Protein AF-A0A6H9V576-F1 (afdb_monomer)

Foldseek 3Di:
DPQFQLNLCPPDPDDDPLLVLLSVLCVVVVNRHHHHPLVLQVLLQQLLVWDAEEEEEACQSNNSVSSSLNNHDPNHAYEYEHADPVSLVNSVVSCVVPPSYHYHHRDRCCLLVDDQTLEYEYENALLPQDDVTHNHDPVSHHDAQHKYKYWDDFDADDPVGDDPNHRRVSVCCQPVPPQWPWDWDDSDNGIIMIMTTGHGQLVVLCVPQDAFDKAKFFWADFDQQWTWTDRDSPQIETEGPVQQALADDDGPCVRDDGGDMAIWGFHDADSVVSYTYTHRHVPPPDVLVVCPVPQAFPKAKAWFQDDDPQFTWGDRDGSATATEGPVQDDDDGDGGDIFIWGFHDRDVPVSYTYIHGD

Organism: NCBI:txid2615112

pLDDT: mean 91.14, std 8.24, range [38.22, 98.56]

InterPro domains:
  IPR003029 S1 domain [PF00575] (210-281)
  IPR003029 S1 domain [PF00575] (297-356)
  IPR003029 S1 domain [PS50126] (212-281)
  IPR003029 S1 domain [PS50126] (297-358)
  IPR003029 S1 domain [SM00316] (210-281)
  IPR003029 S1 domain [SM00316] (295-358)
  IPR012340 Nucleic acid-binding, OB-fold [G3DSA:2.40.50.140] (208-289)
  IPR012340 Nucleic acid-binding, OB-fold [G3DSA:2.40.50.140] (295-358)
  IPR012340 Nucleic acid-binding, OB-fold [SSF50249] (205-287)
  IPR012340 Nucleic acid-binding, OB-fold [SSF50249] (295-357)
  IPR029063 S-adenosyl-L-methionine-dependent methyltransferase superfamily [G3DSA:3.40.50.150] (7-195)
  IPR029063 S-adenosyl-L-methionine-dependent methyltransferase superfamily [SSF53335] (29-183)

Radius of gyration: 32.82 Å; Cα contacts (8 Å, |Δi|>4): 778; chains: 1; bounding box: 72×38×92 Å

Structure (mmCIF, N/CA/C/O backbone):
data_AF-A0A6H9V576-F1
#
_entry.id   AF-A0A6H9V576-F1
#
loop_
_atom_site.group_PDB
_atom_site.id
_atom_site.type_symbol
_atom_site.label_atom_id
_atom_site.label_alt_id
_atom_site.label_comp_id
_atom_site.label_asym_id
_atom_site.label_entity_id
_atom_site.label_seq_id
_atom_site.pdbx_PDB_ins_code
_atom_site.Cartn_x
_atom_site.Cartn_y
_atom_site.Cartn_z
_atom_site.occupancy
_atom_site.B_iso_or_equiv
_atom_site.auth_seq_id
_atom_site.auth_comp_id
_atom_site.auth_asym_id
_atom_site.auth_atom_id
_atom_site.pdbx_PDB_model_num
ATOM 1 N N . MET A 1 1 ? 34.481 8.757 -15.974 1.00 38.22 1 MET A N 1
ATOM 2 C CA . MET A 1 1 ? 33.652 9.180 -17.118 1.00 38.22 1 MET A CA 1
ATOM 3 C C . MET A 1 1 ? 32.400 8.329 -17.025 1.00 38.22 1 MET A C 1
ATOM 5 O O . MET A 1 1 ? 32.571 7.124 -16.889 1.00 38.22 1 MET A O 1
ATOM 9 N N . ALA A 1 2 ? 31.207 8.922 -16.924 1.00 53.25 2 ALA A N 1
ATOM 10 C CA . ALA A 1 2 ? 29.976 8.131 -16.891 1.00 53.25 2 ALA A CA 1
ATOM 11 C C . ALA A 1 2 ? 29.930 7.317 -18.189 1.00 53.25 2 ALA A C 1
ATOM 13 O O . ALA A 1 2 ? 30.043 7.894 -19.271 1.00 53.25 2 ALA A O 1
ATOM 14 N N . ILE A 1 3 ? 29.917 5.991 -18.072 1.00 61.88 3 ILE A N 1
ATOM 15 C CA . ILE A 1 3 ? 29.846 5.109 -19.237 1.00 61.88 3 ILE A CA 1
ATOM 16 C C . ILE A 1 3 ? 28.464 5.328 -19.845 1.00 61.88 3 ILE A C 1
ATOM 18 O O . ILE A 1 3 ? 27.477 5.355 -19.104 1.00 61.88 3 ILE A O 1
ATOM 22 N N . SER A 1 4 ? 28.393 5.541 -21.161 1.00 76.06 4 SER A N 1
ATOM 23 C CA . SER A 1 4 ? 27.098 5.689 -21.819 1.00 76.06 4 SER A CA 1
ATOM 24 C C . SER A 1 4 ? 26.270 4.421 -21.604 1.00 76.06 4 SER A C 1
ATOM 26 O O . SER A 1 4 ? 26.806 3.323 -21.431 1.00 76.06 4 SER A O 1
ATOM 28 N N . GLY A 1 5 ? 24.953 4.567 -21.576 1.00 82.38 5 GLY A N 1
ATOM 29 C CA . GLY A 1 5 ? 24.057 3.465 -21.270 1.00 82.38 5 GLY A CA 1
ATOM 30 C C . GLY A 1 5 ? 24.208 2.276 -22.225 1.00 82.38 5 GLY A C 1
ATOM 31 O O . GLY A 1 5 ? 24.232 1.125 -21.790 1.00 82.38 5 GLY A O 1
ATOM 32 N N . THR A 1 6 ? 24.417 2.551 -23.516 1.00 90.69 6 THR A N 1
ATOM 33 C CA . THR A 1 6 ? 24.671 1.524 -24.541 1.00 90.69 6 THR A CA 1
ATOM 34 C C . THR A 1 6 ? 26.075 0.915 -24.429 1.00 90.69 6 THR A C 1
ATOM 36 O O . THR A 1 6 ? 26.224 -0.305 -24.553 1.00 90.69 6 THR A O 1
ATOM 39 N N . ASP A 1 7 ? 27.101 1.720 -24.136 1.00 90.62 7 ASP A N 1
ATOM 40 C CA . ASP A 1 7 ? 28.487 1.233 -24.013 1.00 90.62 7 ASP A CA 1
ATOM 41 C C . ASP A 1 7 ? 28.686 0.392 -22.743 1.00 90.62 7 ASP A C 1
ATOM 43 O O . ASP A 1 7 ? 29.534 -0.498 -22.695 1.00 90.62 7 ASP A O 1
ATOM 47 N N . ALA A 1 8 ? 27.841 0.581 -21.724 1.00 90.56 8 ALA A N 1
ATOM 48 C CA . ALA A 1 8 ? 27.865 -0.225 -20.505 1.00 90.56 8 ALA A CA 1
ATOM 49 C C . ALA A 1 8 ? 27.646 -1.732 -20.763 1.00 90.56 8 ALA A C 1
ATOM 51 O O . ALA A 1 8 ? 27.983 -2.557 -19.912 1.00 90.56 8 ALA A O 1
ATOM 52 N N . TYR A 1 9 ? 27.135 -2.117 -21.939 1.00 93.38 9 TYR A N 1
ATOM 53 C CA . TYR A 1 9 ? 26.948 -3.515 -22.334 1.00 93.38 9 TYR A CA 1
ATOM 54 C C . TYR A 1 9 ? 28.184 -4.182 -22.948 1.00 93.38 9 TYR A C 1
ATOM 56 O O . TYR A 1 9 ? 28.140 -5.388 -23.175 1.00 93.38 9 TYR A O 1
ATOM 64 N N . GLU A 1 10 ? 29.285 -3.467 -23.202 1.00 89.31 10 GLU A N 1
ATOM 65 C CA . GLU A 1 10 ? 30.507 -4.062 -23.779 1.00 89.31 10 GLU A CA 1
ATOM 66 C C . GLU A 1 10 ? 31.067 -5.223 -22.946 1.00 89.31 10 GLU A C 1
ATOM 68 O O . GLU A 1 10 ? 31.622 -6.178 -23.483 1.00 89.31 10 GLU A O 1
ATOM 73 N N . THR A 1 11 ? 30.895 -5.151 -21.626 1.00 86.25 11 THR A N 1
ATOM 74 C CA . THR A 1 11 ? 31.371 -6.167 -20.673 1.00 86.25 11 THR A CA 1
ATOM 75 C C . THR A 1 11 ? 30.243 -7.031 -20.108 1.00 86.25 11 THR A C 1
ATOM 77 O O . THR A 1 11 ? 30.480 -7.889 -19.254 1.00 86.25 11 THR A O 1
ATOM 80 N N . ALA A 1 12 ? 29.004 -6.822 -20.563 1.00 87.44 12 ALA A N 1
ATOM 81 C CA . ALA A 1 12 ? 27.855 -7.556 -20.063 1.00 87.44 12 ALA A CA 1
ATOM 82 C C . ALA A 1 12 ? 27.816 -8.977 -20.643 1.00 87.44 12 ALA A C 1
ATOM 84 O O . ALA A 1 12 ? 28.033 -9.199 -21.830 1.00 87.44 12 ALA A O 1
ATOM 85 N N . VAL A 1 13 ? 27.497 -9.947 -19.787 1.00 85.50 13 VAL A N 1
ATOM 86 C CA . VAL A 1 13 ? 27.359 -11.363 -20.150 1.00 85.50 13 VAL A CA 1
ATOM 87 C C . VAL A 1 13 ? 25.938 -11.851 -19.881 1.00 85.50 13 VAL A C 1
ATOM 89 O O . VAL A 1 13 ? 25.235 -11.272 -19.048 1.00 85.50 13 VAL A O 1
ATOM 92 N N . GLN A 1 14 ? 25.550 -12.944 -20.549 1.00 88.50 14 GLN A N 1
ATOM 93 C CA . GLN A 1 14 ? 24.257 -13.627 -20.373 1.00 88.50 14 GLN A CA 1
ATOM 94 C C . GLN A 1 14 ? 23.049 -12.722 -20.652 1.00 88.50 14 GLN A C 1
ATOM 96 O O . GLN A 1 14 ? 22.090 -12.678 -19.882 1.00 88.50 14 GLN A O 1
ATOM 101 N N . LEU A 1 15 ? 23.111 -11.974 -21.752 1.00 95.75 15 LEU A N 1
ATOM 102 C CA . LEU A 1 15 ? 22.011 -11.119 -22.172 1.00 95.75 15 LEU A CA 1
ATOM 103 C C . LEU A 1 15 ? 20.876 -11.967 -22.768 1.00 95.75 15 LEU A C 1
ATOM 105 O O . LEU A 1 15 ? 21.143 -12.906 -23.521 1.00 95.75 15 LEU A O 1
ATOM 109 N N . PRO A 1 16 ? 19.605 -11.654 -22.465 1.00 96.62 16 PRO A N 1
ATOM 110 C CA . PRO A 1 16 ? 18.490 -12.242 -23.189 1.00 96.62 16 PRO A CA 1
ATOM 111 C C . PRO A 1 16 ? 18.587 -11.934 -24.695 1.00 96.62 16 PRO A C 1
ATOM 113 O O . PRO A 1 16 ? 18.942 -10.808 -25.050 1.00 96.62 16 PRO A O 1
ATOM 116 N N . PRO A 1 17 ? 18.189 -12.853 -25.595 1.00 96.81 17 PRO A N 1
ATOM 117 C CA . PRO A 1 17 ? 18.281 -12.622 -27.041 1.00 96.81 17 PRO A CA 1
ATOM 118 C C . PRO A 1 17 ? 17.554 -11.356 -27.522 1.00 96.81 17 PRO A C 1
ATOM 120 O O . PRO A 1 17 ? 18.018 -10.676 -28.432 1.00 96.81 17 PRO A O 1
ATOM 123 N N . LEU A 1 18 ? 16.426 -11.001 -26.892 1.00 96.88 18 LEU A N 1
ATOM 124 C CA . LEU A 1 18 ? 15.710 -9.752 -27.181 1.00 96.88 18 LEU A CA 1
ATOM 125 C C . LEU A 1 18 ? 16.556 -8.512 -26.866 1.00 96.88 18 LEU A C 1
ATOM 127 O O . LEU A 1 18 ? 16.530 -7.547 -27.625 1.00 96.88 18 LEU A O 1
ATOM 131 N N . VAL A 1 19 ? 17.319 -8.548 -25.771 1.00 98.06 19 VAL A N 1
ATOM 132 C CA . VAL A 1 19 ? 18.194 -7.445 -25.354 1.00 98.06 19 VAL A CA 1
ATOM 133 C C . VAL A 1 19 ? 19.351 -7.294 -26.337 1.00 98.06 19 VAL A C 1
ATOM 135 O O . VAL A 1 19 ? 19.668 -6.177 -26.730 1.00 98.06 19 VAL A O 1
ATOM 138 N N . GLU A 1 20 ? 19.937 -8.399 -26.805 1.00 97.31 20 GLU A N 1
ATOM 139 C CA . GLU A 1 20 ? 20.980 -8.365 -27.841 1.00 97.31 20 GLU A CA 1
ATOM 140 C C . GLU A 1 20 ? 20.474 -7.733 -29.146 1.00 97.31 20 GLU A C 1
ATOM 142 O O . GLU A 1 20 ? 21.157 -6.884 -29.722 1.00 97.31 20 GLU A O 1
ATOM 147 N N . ARG A 1 21 ? 19.253 -8.083 -29.581 1.00 97.38 21 ARG A N 1
ATOM 148 C CA . ARG A 1 21 ? 18.621 -7.472 -30.764 1.00 97.38 21 ARG A CA 1
ATOM 149 C C . ARG A 1 21 ? 18.372 -5.975 -30.586 1.00 97.38 21 ARG A C 1
ATOM 151 O O . ARG A 1 21 ? 18.704 -5.200 -31.480 1.00 97.38 21 ARG A O 1
ATOM 158 N N . ALA A 1 22 ? 17.832 -5.565 -29.439 1.00 97.81 22 ALA A N 1
ATOM 159 C CA . ALA A 1 22 ? 17.600 -4.153 -29.134 1.00 97.81 22 ALA A CA 1
ATOM 160 C C . ALA A 1 22 ? 18.912 -3.348 -29.088 1.00 97.81 22 ALA A C 1
ATOM 162 O O . ALA A 1 22 ? 18.979 -2.229 -29.592 1.00 97.81 22 ALA A O 1
ATOM 163 N N . LEU A 1 23 ? 19.980 -3.928 -28.530 1.00 97.25 23 LEU A N 1
ATOM 164 C CA . LEU A 1 23 ? 21.305 -3.303 -28.486 1.00 97.25 23 LEU A CA 1
ATOM 165 C C . LEU A 1 23 ? 21.925 -3.150 -29.873 1.00 97.25 23 LEU A C 1
ATOM 167 O O . LEU A 1 23 ? 22.558 -2.129 -30.135 1.00 97.25 23 LEU A O 1
ATOM 171 N N . ALA A 1 24 ? 21.757 -4.138 -30.755 1.00 96.62 24 ALA A N 1
ATOM 172 C CA . ALA A 1 24 ? 22.184 -4.015 -32.145 1.00 96.62 24 ALA A CA 1
ATOM 173 C C . ALA A 1 24 ? 21.459 -2.844 -32.827 1.00 96.62 24 ALA A C 1
ATOM 175 O O . ALA A 1 24 ? 22.117 -1.953 -33.356 1.00 96.62 24 ALA A O 1
ATOM 176 N N . ALA A 1 25 ? 20.130 -2.767 -32.686 1.00 97.12 25 ALA A N 1
ATOM 177 C CA . ALA A 1 25 ? 19.342 -1.660 -33.224 1.00 97.12 25 ALA A CA 1
ATOM 178 C C . ALA A 1 25 ? 19.798 -0.292 -32.678 1.00 97.12 25 ALA A C 1
ATOM 180 O O . ALA A 1 25 ? 19.987 0.645 -33.453 1.00 97.12 25 ALA A O 1
ATOM 181 N N . ALA A 1 26 ? 20.037 -0.180 -31.368 1.00 96.94 26 ALA A N 1
ATOM 182 C CA . ALA A 1 26 ? 20.553 1.041 -30.749 1.00 96.94 26 ALA A CA 1
ATOM 183 C C . ALA A 1 26 ? 21.933 1.445 -31.300 1.00 96.94 26 ALA A C 1
ATOM 185 O O . ALA A 1 26 ? 22.158 2.619 -31.592 1.00 96.94 26 ALA A O 1
ATOM 186 N N . ARG A 1 27 ? 22.854 0.486 -31.468 1.00 96.06 27 ARG A N 1
ATOM 187 C CA . ARG A 1 27 ? 24.210 0.730 -31.991 1.00 96.06 27 ARG A CA 1
ATOM 188 C C . ARG A 1 27 ? 24.200 1.143 -33.456 1.00 96.06 27 ARG A C 1
ATOM 190 O O . ARG A 1 27 ? 24.878 2.105 -33.803 1.00 96.06 27 ARG A O 1
ATOM 197 N N . ASP A 1 28 ? 23.397 0.475 -34.278 1.00 97.00 28 ASP A N 1
ATOM 198 C CA . ASP A 1 28 ? 23.266 0.776 -35.707 1.00 97.00 28 ASP A CA 1
ATOM 199 C C . ASP A 1 28 ? 22.767 2.210 -35.948 1.00 97.00 28 ASP A C 1
ATOM 201 O O . ASP A 1 28 ? 23.122 2.836 -36.946 1.00 97.00 28 ASP A O 1
ATOM 205 N N . HIS A 1 29 ? 22.003 2.759 -35.000 1.00 96.69 29 HIS A N 1
ATOM 206 C CA . HIS A 1 29 ? 21.489 4.130 -35.040 1.00 96.69 29 HIS A CA 1
ATOM 207 C C . HIS A 1 29 ? 22.280 5.106 -34.151 1.00 96.69 29 HIS A C 1
ATOM 209 O O . HIS A 1 29 ? 21.873 6.254 -33.980 1.00 96.69 29 HIS A O 1
ATOM 215 N N . GLY A 1 30 ? 23.408 4.675 -33.572 1.00 95.12 30 GLY A N 1
ATOM 216 C CA . GLY A 1 30 ? 24.278 5.523 -32.755 1.00 95.12 30 GLY A CA 1
ATOM 217 C C . GLY A 1 30 ? 23.615 6.078 -31.490 1.00 95.12 30 GLY A C 1
ATOM 218 O O . GLY A 1 30 ? 23.936 7.189 -31.076 1.00 95.12 30 GLY A O 1
ATOM 219 N N . PHE A 1 31 ? 22.677 5.345 -30.885 1.00 94.50 31 PHE A N 1
ATOM 220 C CA . PHE A 1 31 ? 21.935 5.777 -29.703 1.00 94.50 31 PHE A CA 1
ATOM 221 C C . PHE A 1 31 ? 22.664 5.394 -28.402 1.00 94.50 31 PHE A C 1
ATOM 223 O O . PHE A 1 31 ? 22.754 4.203 -28.091 1.00 94.50 31 PHE A O 1
ATOM 230 N N . PRO A 1 32 ? 23.157 6.359 -27.599 1.00 92.44 32 PRO A N 1
ATOM 231 C CA . PRO A 1 32 ? 23.964 6.062 -26.411 1.00 92.44 32 PRO A CA 1
ATOM 232 C C . PRO A 1 32 ? 23.147 5.928 -25.112 1.00 92.44 32 PRO A C 1
ATOM 234 O O . PRO A 1 32 ? 23.692 5.523 -24.086 1.00 92.44 32 PRO A O 1
ATOM 237 N N . TYR A 1 33 ? 21.859 6.281 -25.130 1.00 91.38 33 TYR A N 1
ATOM 238 C CA . TYR A 1 33 ? 21.034 6.474 -23.929 1.00 91.38 33 TYR A CA 1
ATOM 239 C C . TYR A 1 33 ? 20.194 5.242 -23.551 1.00 91.38 33 TYR A C 1
ATOM 241 O O . TYR A 1 33 ? 19.088 5.380 -23.046 1.00 91.38 33 TYR A O 1
ATOM 249 N N . SER A 1 34 ? 20.671 4.027 -23.838 1.00 93.81 34 SER A N 1
ATOM 250 C CA . SER A 1 34 ? 19.977 2.803 -23.402 1.00 93.81 34 SER A CA 1
ATOM 251 C C . SER A 1 34 ? 20.049 2.635 -21.880 1.00 93.81 34 SER A C 1
ATOM 253 O O . SER A 1 34 ? 21.046 3.016 -21.277 1.00 93.81 34 SER A O 1
ATOM 255 N N . CYS A 1 35 ? 19.071 1.988 -21.241 1.00 93.06 35 CYS A N 1
ATOM 256 C CA . CYS A 1 35 ? 19.185 1.683 -19.810 1.00 93.06 35 CYS A CA 1
ATOM 257 C C . CYS A 1 35 ? 20.431 0.822 -19.529 1.00 93.06 35 CYS A C 1
ATOM 259 O O . CYS A 1 35 ? 20.733 -0.104 -20.286 1.00 93.06 35 CYS A O 1
ATOM 261 N N . ARG A 1 36 ? 21.141 1.060 -18.424 1.00 93.31 36 ARG A N 1
ATOM 262 C CA . ARG A 1 36 ? 22.340 0.276 -18.068 1.00 93.31 36 ARG A CA 1
ATOM 263 C C . ARG A 1 36 ? 22.018 -1.193 -17.725 1.00 93.31 36 ARG A C 1
ATOM 265 O O . ARG A 1 36 ? 20.899 -1.484 -17.295 1.00 93.31 36 ARG A O 1
ATOM 272 N N . PRO A 1 37 ? 22.980 -2.135 -17.837 1.00 94.81 37 PRO A N 1
ATOM 273 C CA . PRO A 1 37 ? 22.745 -3.548 -17.525 1.00 94.81 37 PRO A CA 1
ATOM 274 C C . PRO A 1 37 ? 22.255 -3.815 -16.094 1.00 94.81 37 PRO A C 1
ATOM 276 O O . PRO A 1 37 ? 21.534 -4.781 -15.859 1.00 94.81 37 PRO A O 1
ATOM 279 N N . GLU A 1 38 ? 22.677 -3.018 -15.111 1.00 94.19 38 GLU A N 1
ATOM 280 C CA . GLU A 1 38 ? 22.244 -3.145 -13.714 1.00 94.19 38 GLU A CA 1
ATOM 281 C C . GLU A 1 38 ? 20.750 -2.840 -13.564 1.00 94.19 38 GLU A C 1
ATOM 283 O O . GLU A 1 38 ? 20.026 -3.604 -12.927 1.00 94.19 38 GLU A O 1
ATOM 288 N N . GLN A 1 39 ? 20.282 -1.781 -14.228 1.00 94.81 39 GLN A N 1
ATOM 289 C CA . GLN A 1 39 ? 18.866 -1.440 -14.310 1.00 94.81 39 GLN A CA 1
ATOM 290 C C . GLN A 1 39 ? 18.088 -2.499 -15.090 1.00 94.81 39 GLN A C 1
ATOM 292 O O . GLN A 1 39 ? 17.076 -2.999 -14.611 1.00 94.81 39 GLN A O 1
ATOM 297 N N . GLY A 1 40 ? 18.582 -2.909 -16.259 1.00 96.38 40 GLY A N 1
ATOM 298 C CA . GLY A 1 40 ? 17.930 -3.934 -17.072 1.00 96.38 40 GLY A CA 1
ATOM 299 C C . GLY A 1 40 ? 17.661 -5.234 -16.304 1.00 96.38 40 GLY A C 1
ATOM 300 O O . GLY A 1 40 ? 16.577 -5.806 -16.391 1.00 96.38 40 GLY A O 1
ATOM 301 N N . ARG A 1 41 ? 18.602 -5.664 -15.455 1.00 96.31 41 ARG A N 1
ATOM 302 C CA . ARG A 1 41 ? 18.413 -6.832 -14.576 1.00 96.31 41 ARG A CA 1
ATOM 303 C C . ARG A 1 41 ? 17.345 -6.615 -13.503 1.00 96.31 41 ARG A C 1
ATOM 305 O O . ARG A 1 41 ? 16.612 -7.555 -13.198 1.00 96.31 41 ARG A O 1
ATOM 312 N N . LEU A 1 42 ? 17.238 -5.408 -12.944 1.00 97.06 42 LEU A N 1
ATOM 313 C CA . LEU A 1 42 ? 16.138 -5.055 -12.043 1.00 97.06 42 LEU A CA 1
ATOM 314 C C . LEU A 1 42 ? 14.794 -5.142 -12.780 1.00 97.06 42 LEU A C 1
ATOM 316 O O . LEU A 1 42 ? 13.873 -5.789 -12.283 1.00 97.06 42 LEU A O 1
ATOM 320 N N . LEU A 1 43 ? 14.701 -4.557 -13.978 1.00 98.19 43 LEU A N 1
ATOM 321 C CA . LEU A 1 43 ? 13.493 -4.594 -14.808 1.00 98.19 43 LEU A CA 1
ATOM 322 C C . LEU A 1 43 ? 13.078 -6.032 -15.140 1.00 98.19 43 LEU A C 1
ATOM 324 O O . LEU A 1 43 ? 11.914 -6.387 -14.976 1.00 98.19 43 LEU A O 1
ATOM 328 N N . TYR A 1 44 ? 14.037 -6.878 -15.523 1.00 98.19 44 TYR A N 1
ATOM 329 C CA . TYR A 1 44 ? 13.818 -8.305 -15.761 1.00 98.19 44 TYR A CA 1
ATOM 330 C C . TYR A 1 44 ? 13.224 -9.011 -14.541 1.00 98.19 44 TYR A C 1
ATOM 332 O O . TYR A 1 44 ? 12.229 -9.726 -14.654 1.00 98.19 44 TYR A O 1
ATOM 340 N N . ALA A 1 45 ? 13.820 -8.801 -13.364 1.00 97.88 45 ALA A N 1
ATOM 341 C CA . ALA A 1 45 ? 13.368 -9.440 -12.134 1.00 97.88 45 ALA A CA 1
ATOM 342 C C . ALA A 1 45 ? 11.953 -8.989 -11.739 1.00 97.88 45 ALA A C 1
ATOM 344 O O . ALA A 1 45 ? 11.133 -9.818 -11.346 1.00 97.88 45 ALA A O 1
ATOM 345 N N . LEU A 1 46 ? 11.652 -7.693 -11.866 1.00 98.12 46 LEU A N 1
ATOM 346 C CA . LEU A 1 46 ? 10.337 -7.141 -11.532 1.00 98.12 46 LEU A CA 1
ATOM 347 C C . LEU A 1 46 ? 9.255 -7.569 -12.529 1.00 98.12 46 LEU A C 1
ATOM 349 O O . LEU A 1 46 ? 8.137 -7.874 -12.113 1.00 98.12 46 LEU A O 1
ATOM 353 N N . ALA A 1 47 ? 9.578 -7.644 -13.823 1.00 98.00 47 ALA A N 1
ATOM 354 C CA . ALA A 1 47 ? 8.636 -8.073 -14.855 1.00 98.00 47 ALA A CA 1
ATOM 355 C C . ALA A 1 47 ? 8.125 -9.505 -14.629 1.00 98.00 47 ALA A C 1
ATOM 357 O O . ALA A 1 47 ? 6.968 -9.791 -14.932 1.00 98.00 47 ALA A O 1
ATOM 358 N N . GLY A 1 48 ? 8.932 -10.377 -14.015 1.00 96.94 48 GLY A N 1
ATOM 359 C CA . GLY A 1 48 ? 8.507 -11.727 -13.630 1.00 96.94 48 GLY A CA 1
ATOM 360 C C . GLY A 1 48 ? 7.391 -11.770 -12.576 1.00 96.94 48 GLY A C 1
ATOM 361 O O . GLY A 1 48 ? 6.748 -12.804 -12.411 1.00 96.94 48 GLY A O 1
ATOM 362 N N . GLY A 1 49 ? 7.142 -10.663 -11.865 1.00 94.88 49 GLY A N 1
ATOM 363 C CA . GLY A 1 49 ? 6.031 -10.523 -10.920 1.00 94.88 49 GLY A CA 1
ATOM 364 C C . GLY A 1 49 ? 4.740 -9.963 -11.530 1.00 94.88 49 GLY A C 1
ATOM 365 O O . GLY A 1 49 ? 3.701 -9.994 -10.865 1.00 94.88 49 GLY A O 1
ATOM 366 N N . ALA A 1 50 ? 4.785 -9.449 -12.764 1.00 96.50 50 ALA A N 1
ATOM 367 C CA . ALA A 1 50 ? 3.618 -8.897 -13.444 1.00 96.50 50 ALA A CA 1
ATOM 368 C C . ALA A 1 50 ? 2.648 -10.008 -13.868 1.00 96.50 50 ALA A C 1
ATOM 370 O O . ALA A 1 50 ? 3.062 -11.104 -14.245 1.00 96.50 50 ALA A O 1
ATOM 371 N N . ARG A 1 51 ? 1.342 -9.729 -13.801 1.00 94.50 51 ARG A N 1
ATOM 372 C CA . ARG A 1 51 ? 0.295 -10.742 -14.018 1.00 94.50 51 ARG A CA 1
ATOM 373 C C . ARG A 1 51 ? -0.442 -10.567 -15.336 1.00 94.50 51 ARG A C 1
ATOM 375 O O . ARG A 1 51 ? -0.890 -11.552 -15.910 1.00 94.50 51 ARG A O 1
ATOM 382 N N . ALA A 1 52 ? -0.590 -9.332 -15.788 1.00 96.31 52 ALA A N 1
ATOM 383 C CA . ALA A 1 52 ? -1.413 -8.967 -16.924 1.00 96.31 52 ALA A CA 1
ATOM 384 C C . ALA A 1 52 ? -0.770 -7.873 -17.776 1.00 96.31 52 ALA A C 1
ATOM 386 O O . ALA A 1 52 ? -0.723 -8.029 -18.996 1.00 96.31 52 ALA A O 1
ATOM 387 N N . LEU A 1 53 ? -0.283 -6.784 -17.170 1.00 98.12 53 LEU A N 1
ATOM 388 C CA . LEU A 1 53 ? 0.128 -5.603 -17.933 1.00 98.12 53 LEU A CA 1
ATOM 389 C C . LEU A 1 53 ? 1.383 -4.926 -17.375 1.00 98.12 53 LEU A C 1
ATOM 391 O O . LEU A 1 53 ? 1.427 -4.522 -16.211 1.00 98.12 53 LEU A O 1
ATOM 395 N N . VAL A 1 54 ? 2.371 -4.735 -18.250 1.00 98.56 54 VAL A N 1
ATOM 396 C CA . VAL A 1 54 ? 3.591 -3.958 -17.999 1.00 98.56 54 VAL A CA 1
ATOM 397 C C . VAL A 1 54 ? 3.612 -2.730 -18.905 1.00 98.56 54 VAL A C 1
ATOM 399 O O . VAL A 1 54 ? 3.302 -2.821 -20.092 1.00 98.56 54 VAL A O 1
ATOM 402 N N . GLY A 1 55 ? 3.971 -1.583 -18.341 1.00 97.62 55 GLY A N 1
ATOM 403 C CA . GLY A 1 55 ? 4.074 -0.307 -19.035 1.00 97.62 55 GLY A CA 1
ATOM 404 C C . GLY A 1 55 ? 5.491 0.250 -18.995 1.00 97.62 55 GLY A C 1
ATOM 405 O O . GLY A 1 55 ? 6.190 0.084 -17.997 1.00 97.62 55 GLY A O 1
ATOM 406 N N . GLU A 1 56 ? 5.893 0.965 -20.039 1.00 97.62 56 GLU A N 1
ATOM 407 C CA . GLU A 1 56 ? 7.126 1.755 -20.072 1.00 97.62 56 GLU A CA 1
ATOM 408 C C . GLU A 1 56 ? 6.885 3.101 -20.779 1.00 97.62 56 GLU A C 1
ATOM 410 O O . GLU A 1 56 ? 6.174 3.180 -21.782 1.00 97.62 56 GLU A O 1
ATOM 415 N N . THR A 1 57 ? 7.475 4.182 -20.275 1.00 94.94 57 THR A N 1
ATOM 416 C CA . THR A 1 57 ? 7.612 5.440 -21.023 1.00 94.94 57 THR A CA 1
ATOM 417 C C . THR A 1 57 ? 9.069 5.625 -21.413 1.00 94.94 57 THR A C 1
ATOM 419 O O . THR A 1 57 ? 9.932 5.430 -20.570 1.00 94.94 57 THR A O 1
ATOM 422 N N . GLY A 1 58 ? 9.353 6.040 -22.650 1.00 88.44 58 GLY A N 1
ATOM 423 C CA . GLY A 1 58 ? 10.726 6.232 -23.137 1.00 88.44 58 GLY A CA 1
ATOM 424 C C . GLY A 1 58 ? 11.372 4.956 -23.663 1.00 88.44 58 GLY A C 1
ATOM 425 O O . GLY A 1 58 ? 12.383 4.513 -23.139 1.00 88.44 58 GLY A O 1
ATOM 426 N N . THR A 1 59 ? 10.810 4.371 -24.720 1.00 89.06 59 THR A N 1
ATOM 427 C CA . THR A 1 59 ? 11.311 3.109 -25.288 1.00 89.06 59 THR A CA 1
ATOM 428 C C . THR A 1 59 ? 12.745 3.210 -25.821 1.00 89.06 59 THR A C 1
ATOM 430 O O . THR A 1 59 ? 13.485 2.220 -25.819 1.00 89.06 59 THR A O 1
ATOM 433 N N . GLY A 1 60 ? 13.143 4.372 -26.356 1.00 93.19 60 GLY A N 1
ATOM 434 C CA . GLY A 1 60 ? 14.378 4.497 -27.126 1.00 93.19 60 GLY A CA 1
ATOM 435 C C . GLY A 1 60 ? 14.380 3.507 -28.295 1.00 93.19 60 GLY A C 1
ATOM 436 O O . GLY A 1 60 ? 13.425 3.442 -29.062 1.00 93.19 60 GLY A O 1
ATOM 437 N N . PHE A 1 61 ? 15.433 2.696 -28.404 1.00 96.12 61 PHE A N 1
ATOM 438 C CA . PHE A 1 61 ? 15.520 1.584 -29.368 1.00 96.12 61 PHE A CA 1
ATOM 439 C C . PHE A 1 61 ? 15.131 0.217 -28.764 1.00 96.12 61 PHE A C 1
ATOM 441 O O . PHE A 1 61 ? 15.420 -0.829 -29.341 1.00 96.12 61 PHE A O 1
ATOM 448 N N . GLY A 1 62 ? 14.462 0.211 -27.604 1.00 96.50 62 GLY A N 1
ATOM 449 C CA . GLY A 1 62 ? 13.818 -0.971 -27.027 1.00 96.50 62 GLY A CA 1
ATOM 450 C C . GLY A 1 62 ? 14.654 -1.778 -26.035 1.00 96.50 62 GLY A C 1
ATOM 451 O O . GLY A 1 62 ? 14.263 -2.892 -25.708 1.00 96.50 62 GLY A O 1
ATOM 452 N N . VAL A 1 63 ? 15.791 -1.272 -25.545 1.00 97.69 63 VAL A N 1
ATOM 453 C CA . VAL A 1 63 ? 16.665 -2.041 -24.631 1.00 97.69 63 VAL A CA 1
ATOM 454 C C . VAL A 1 63 ? 15.995 -2.291 -23.272 1.00 97.69 63 VAL A C 1
ATOM 456 O O . VAL A 1 63 ? 15.999 -3.429 -22.803 1.00 97.69 63 VAL A O 1
ATOM 459 N N . GLY A 1 64 ? 15.376 -1.270 -22.667 1.00 97.06 64 GLY A N 1
ATOM 460 C CA . GLY A 1 64 ? 14.597 -1.412 -21.425 1.00 97.06 64 GLY A CA 1
ATOM 461 C C . GLY A 1 64 ? 13.398 -2.342 -21.614 1.00 97.06 64 GLY A C 1
ATOM 462 O O . GLY A 1 64 ? 13.283 -3.367 -20.933 1.00 97.06 64 GLY A O 1
ATOM 463 N N . LEU A 1 65 ? 12.594 -2.073 -22.646 1.00 98.19 65 LEU A N 1
ATOM 464 C CA . LEU A 1 65 ? 11.485 -2.931 -23.062 1.00 98.19 65 LEU A CA 1
ATOM 465 C C . LEU A 1 65 ? 11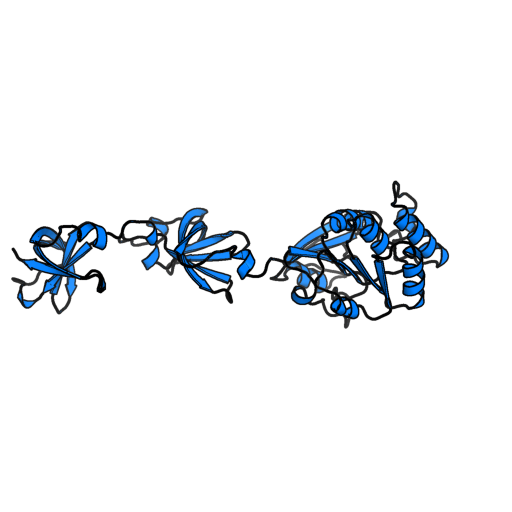.901 -4.388 -23.297 1.00 98.19 65 LEU A C 1
ATOM 467 O O . LEU A 1 65 ? 11.155 -5.303 -22.958 1.00 98.19 65 LEU A O 1
ATOM 471 N N . ALA A 1 66 ? 13.095 -4.632 -23.839 1.00 98.50 66 ALA A N 1
ATOM 472 C CA . ALA A 1 66 ? 13.596 -5.978 -24.086 1.00 98.50 66 ALA A CA 1
ATOM 473 C C . ALA A 1 66 ? 13.902 -6.729 -22.791 1.00 98.50 66 ALA A C 1
ATOM 475 O O . ALA A 1 66 ? 13.635 -7.931 -22.713 1.00 98.50 66 ALA A O 1
ATOM 476 N N . TRP A 1 67 ? 14.411 -6.042 -21.766 1.00 98.38 67 TRP A N 1
ATOM 477 C CA . TRP A 1 67 ? 14.572 -6.624 -20.436 1.00 98.38 67 TRP A CA 1
ATOM 478 C C . TRP A 1 67 ? 13.224 -6.969 -19.804 1.00 98.38 67 TRP A C 1
ATOM 480 O O . TRP A 1 67 ? 13.060 -8.089 -19.316 1.00 98.38 67 TRP A O 1
ATOM 490 N N . LEU A 1 68 ? 12.249 -6.059 -19.887 1.00 98.44 68 LEU A N 1
ATOM 491 C CA . LEU A 1 68 ? 10.885 -6.291 -19.405 1.00 98.44 68 LEU A CA 1
ATOM 492 C C . LEU A 1 68 ? 10.236 -7.486 -20.120 1.00 98.44 68 LEU A C 1
ATOM 494 O O . LEU A 1 68 ? 9.778 -8.423 -19.472 1.00 98.44 68 LEU A O 1
ATOM 498 N N . ALA A 1 69 ? 10.263 -7.506 -21.455 1.00 98.06 69 ALA A N 1
ATOM 499 C CA . ALA A 1 69 ? 9.672 -8.566 -22.274 1.00 98.06 69 ALA A CA 1
ATOM 500 C C . ALA A 1 69 ? 10.356 -9.928 -22.083 1.00 98.06 69 ALA A C 1
ATOM 502 O O . ALA A 1 69 ? 9.731 -10.970 -22.276 1.00 98.06 69 ALA A O 1
ATOM 503 N N . SER A 1 70 ? 11.642 -9.929 -21.724 1.00 97.81 70 SER A N 1
ATOM 504 C CA . SER A 1 70 ? 12.385 -11.159 -21.435 1.00 97.81 70 SER A CA 1
ATOM 505 C C . SER A 1 70 ? 12.068 -11.729 -20.054 1.00 97.81 70 SER A C 1
ATOM 507 O O . SER A 1 70 ? 12.145 -12.943 -19.887 1.00 97.81 70 SER A O 1
ATOM 509 N N . GLY A 1 71 ? 11.749 -10.875 -19.077 1.00 97.38 71 GLY A N 1
ATOM 510 C CA . GLY A 1 71 ? 11.399 -11.293 -17.717 1.00 97.38 71 GLY A CA 1
ATOM 511 C C . 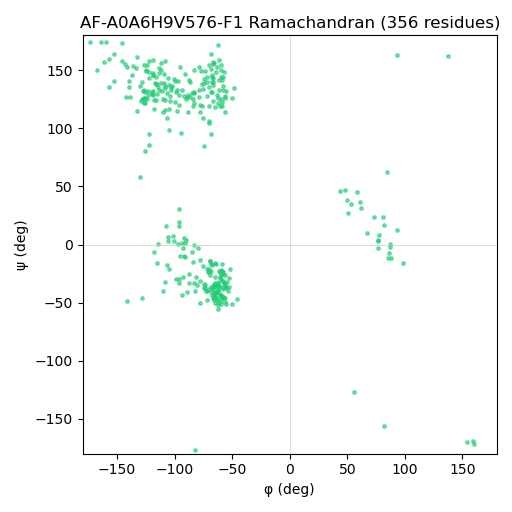GLY A 1 71 ? 9.913 -11.604 -17.523 1.00 97.38 71 GLY A C 1
ATOM 512 O O . GLY A 1 71 ? 9.565 -12.381 -16.638 1.00 97.38 71 GLY A O 1
ATOM 513 N N . ALA A 1 72 ? 9.039 -11.012 -18.341 1.00 97.56 72 ALA A N 1
ATOM 514 C CA . ALA A 1 72 ? 7.594 -11.178 -18.246 1.00 97.56 72 ALA A CA 1
ATOM 515 C C . ALA A 1 72 ? 7.129 -12.611 -18.570 1.00 97.56 72 ALA A C 1
ATOM 517 O O . ALA A 1 72 ? 7.657 -13.279 -19.463 1.00 97.56 72 ALA A O 1
ATOM 518 N N . GLY A 1 73 ? 6.100 -13.068 -17.848 1.00 93.88 73 GLY A N 1
ATOM 519 C CA . GLY A 1 73 ? 5.465 -14.366 -18.073 1.00 93.88 73 GLY A CA 1
ATOM 520 C C . GLY A 1 73 ? 4.685 -14.449 -19.391 1.00 93.88 73 GLY A C 1
ATOM 521 O O . GLY A 1 73 ? 4.336 -13.442 -20.007 1.00 93.88 73 GLY A O 1
ATOM 522 N N . GLU A 1 74 ? 4.373 -15.674 -19.817 1.00 90.94 74 GLU A N 1
ATOM 523 C CA . GLU A 1 74 ? 3.537 -15.908 -20.996 1.00 90.94 74 GLU A CA 1
ATOM 524 C C . GLU A 1 74 ? 2.131 -15.313 -20.797 1.00 90.94 74 GLU A C 1
ATOM 526 O O . GLU A 1 74 ? 1.509 -15.494 -19.751 1.00 90.94 74 GLU A O 1
ATOM 531 N N . GLY A 1 75 ? 1.633 -14.580 -21.796 1.00 92.31 75 GLY A N 1
ATOM 532 C CA . GLY A 1 75 ? 0.322 -13.921 -21.746 1.00 92.31 75 GLY A CA 1
ATOM 533 C C . GLY A 1 75 ? 0.307 -12.530 -21.099 1.00 92.31 75 GLY A C 1
ATOM 534 O O . GLY A 1 75 ? -0.710 -11.846 -21.199 1.00 92.31 75 GLY A O 1
ATOM 535 N N . VAL A 1 76 ? 1.414 -12.072 -20.502 1.00 97.31 76 VAL A N 1
ATOM 536 C CA . VAL A 1 76 ? 1.548 -10.683 -20.035 1.00 97.31 76 VAL A CA 1
ATOM 537 C C . VAL A 1 76 ? 1.692 -9.754 -21.240 1.00 97.31 76 VAL A C 1
ATOM 539 O O . VAL A 1 76 ? 2.543 -9.971 -22.105 1.00 97.31 76 VAL A O 1
ATOM 542 N N . ARG A 1 77 ? 0.866 -8.705 -21.299 1.00 98.19 77 ARG A N 1
ATOM 543 C CA . ARG A 1 77 ? 0.953 -7.658 -22.323 1.00 98.19 77 ARG A CA 1
ATOM 544 C C . ARG A 1 77 ? 1.941 -6.582 -21.880 1.00 98.19 77 ARG A C 1
ATOM 546 O O . ARG A 1 77 ? 1.961 -6.186 -20.716 1.00 98.19 77 ARG A O 1
ATOM 553 N N . LEU A 1 78 ? 2.734 -6.085 -22.819 1.00 98.56 78 LEU A N 1
ATOM 554 C CA . LEU A 1 78 ? 3.663 -4.984 -22.622 1.00 98.56 78 LEU A CA 1
ATOM 555 C C . LEU A 1 78 ? 3.284 -3.831 -23.544 1.00 98.56 78 LEU A C 1
ATOM 557 O O . LEU A 1 78 ? 3.065 -4.034 -24.737 1.00 98.56 78 LEU A O 1
ATOM 561 N N . VAL A 1 79 ? 3.228 -2.625 -22.990 1.00 98.06 79 VAL A N 1
ATOM 562 C CA . VAL A 1 79 ? 2.991 -1.392 -23.740 1.00 98.06 79 VAL A CA 1
ATOM 563 C C . VAL A 1 79 ? 4.120 -0.424 -23.431 1.00 98.06 79 VAL A C 1
ATOM 565 O O . VAL A 1 79 ? 4.369 -0.121 -22.268 1.00 98.06 79 VAL A O 1
ATOM 568 N N . SER A 1 80 ? 4.781 0.090 -24.460 1.00 97.62 80 SER A N 1
ATOM 569 C CA . SER A 1 80 ? 5.759 1.166 -24.311 1.00 97.62 80 SER A CA 1
ATOM 570 C C . SER A 1 80 ? 5.365 2.371 -25.156 1.00 97.62 80 SER A C 1
ATOM 572 O O . SER A 1 80 ? 4.734 2.220 -26.203 1.00 97.62 80 SER A O 1
ATOM 574 N N . VAL A 1 81 ? 5.699 3.575 -24.695 1.00 97.25 81 VAL A N 1
ATOM 575 C CA . VAL A 1 81 ? 5.436 4.825 -25.418 1.00 97.25 81 VAL A CA 1
ATOM 576 C C . VAL A 1 81 ? 6.750 5.523 -25.741 1.00 97.25 81 VAL A C 1
ATOM 578 O O . VAL A 1 81 ? 7.513 5.869 -24.838 1.00 97.25 81 VAL A O 1
ATOM 581 N N . GLU A 1 82 ? 6.972 5.805 -27.023 1.00 97.06 82 GLU A N 1
ATOM 582 C CA . GLU A 1 82 ? 8.125 6.554 -27.519 1.00 97.06 82 GLU A CA 1
ATOM 583 C C . GLU A 1 82 ? 7.674 7.780 -28.311 1.00 97.06 82 GLU A C 1
ATOM 585 O O . GLU A 1 82 ? 6.811 7.713 -29.187 1.00 97.06 82 GLU A O 1
ATOM 590 N N . ARG A 1 83 ? 8.281 8.927 -28.008 1.00 95.38 83 ARG A N 1
ATOM 591 C CA . ARG A 1 83 ? 7.912 10.205 -28.617 1.00 95.38 83 ARG A CA 1
ATOM 592 C C . ARG A 1 83 ? 8.376 10.319 -30.059 1.00 95.38 83 ARG A C 1
ATOM 594 O O . ARG A 1 83 ? 7.680 10.926 -30.872 1.00 95.38 83 ARG A O 1
ATOM 601 N N . ASP A 1 84 ? 9.558 9.797 -30.357 1.00 97.00 84 ASP A N 1
ATOM 602 C CA . ASP A 1 84 ? 10.141 9.868 -31.687 1.00 97.00 84 ASP A CA 1
ATOM 603 C C . ASP A 1 84 ? 9.595 8.753 -32.599 1.00 97.00 84 ASP A C 1
ATOM 605 O O . ASP A 1 84 ? 9.727 7.572 -32.271 1.00 97.00 84 ASP A O 1
ATOM 609 N N . PRO A 1 85 ? 8.979 9.092 -33.747 1.00 97.12 85 PRO A N 1
ATOM 610 C CA . PRO A 1 85 ? 8.374 8.094 -34.626 1.00 97.12 85 PRO A CA 1
ATOM 611 C C . PRO A 1 85 ? 9.360 7.079 -35.206 1.00 97.12 85 PRO A C 1
ATOM 613 O O . PRO A 1 85 ? 8.986 5.927 -35.424 1.00 97.12 85 PRO A O 1
ATOM 616 N N . GLU A 1 86 ? 10.603 7.486 -35.471 1.00 97.44 86 GLU A N 1
ATOM 617 C CA . GLU A 1 86 ? 11.614 6.593 -36.029 1.00 97.44 86 GLU A CA 1
ATOM 618 C C . GLU A 1 86 ? 12.076 5.591 -34.974 1.00 97.44 86 GLU A C 1
ATOM 620 O O . GLU A 1 86 ? 12.045 4.386 -35.229 1.00 97.44 86 GLU A O 1
ATOM 625 N N . ARG A 1 87 ? 12.396 6.067 -33.765 1.00 97.56 87 ARG A N 1
ATOM 626 C CA . ARG A 1 87 ? 12.731 5.201 -32.626 1.00 97.56 87 ARG A CA 1
ATOM 627 C C . ARG A 1 87 ? 11.601 4.236 -32.295 1.00 97.56 87 ARG A C 1
ATOM 629 O O . ARG A 1 87 ? 11.850 3.043 -32.170 1.00 97.56 87 ARG A O 1
ATOM 636 N N . ALA A 1 88 ? 10.360 4.721 -32.244 1.00 97.56 88 ALA A N 1
ATOM 637 C CA . ALA A 1 88 ? 9.190 3.883 -31.994 1.00 97.56 88 ALA A CA 1
ATOM 638 C C . ALA A 1 88 ? 9.051 2.763 -33.040 1.00 97.56 88 ALA A C 1
ATOM 640 O O . ALA A 1 88 ? 8.834 1.605 -32.683 1.00 97.56 88 ALA A O 1
ATOM 641 N N . ARG A 1 89 ? 9.220 3.091 -34.330 1.00 98.06 89 ARG A N 1
ATOM 642 C CA . ARG A 1 89 ? 9.168 2.111 -35.424 1.00 98.06 89 ARG A CA 1
ATOM 643 C C . ARG A 1 89 ? 10.275 1.065 -35.292 1.00 98.06 89 ARG A C 1
ATOM 645 O O . ARG A 1 89 ? 9.985 -0.124 -35.372 1.00 98.06 89 ARG A O 1
ATOM 652 N N . VAL A 1 90 ? 11.523 1.491 -35.090 1.00 97.94 90 VAL A N 1
ATOM 653 C CA . VAL A 1 90 ? 12.663 0.564 -34.977 1.00 97.94 90 VAL A CA 1
ATOM 654 C C . VAL A 1 90 ? 12.530 -0.311 -33.732 1.00 97.94 90 VAL A C 1
ATOM 656 O O . VAL A 1 90 ? 12.746 -1.518 -33.805 1.00 97.94 90 VAL A O 1
ATOM 659 N N . ALA A 1 91 ? 12.110 0.260 -32.601 1.00 97.56 91 ALA A N 1
ATOM 660 C CA . ALA A 1 91 ? 11.827 -0.512 -31.400 1.00 97.56 91 ALA A CA 1
ATOM 661 C C . ALA A 1 91 ? 10.735 -1.561 -31.663 1.00 97.56 91 ALA A C 1
ATOM 663 O O . ALA A 1 91 ? 10.926 -2.717 -31.309 1.00 97.56 91 ALA A O 1
ATOM 664 N N . ALA A 1 92 ? 9.637 -1.215 -32.346 1.00 97.75 92 ALA A N 1
ATOM 665 C CA . ALA A 1 92 ? 8.593 -2.182 -32.701 1.00 97.75 92 ALA A CA 1
ATOM 666 C C . ALA A 1 92 ? 9.125 -3.354 -33.552 1.00 97.75 92 ALA A C 1
ATOM 668 O O . ALA A 1 92 ? 8.720 -4.498 -33.350 1.00 97.75 92 ALA A O 1
ATOM 669 N N . GLU A 1 93 ? 10.071 -3.099 -34.461 1.00 97.75 93 GLU A N 1
ATOM 670 C CA . GLU A 1 93 ? 10.693 -4.133 -35.301 1.00 97.75 93 GLU A CA 1
ATOM 671 C C . GLU A 1 93 ? 11.503 -5.155 -34.489 1.00 97.75 93 GLU A C 1
ATOM 673 O O . GLU A 1 93 ? 11.484 -6.344 -34.814 1.00 97.75 93 GLU A O 1
ATOM 678 N N . VAL A 1 94 ? 12.139 -4.739 -33.386 1.00 97.81 94 VAL A N 1
ATOM 679 C CA . VAL A 1 94 ? 12.856 -5.646 -32.463 1.00 97.81 94 VAL A CA 1
ATOM 680 C C . VAL A 1 94 ? 11.925 -6.719 -31.872 1.00 97.81 94 VAL A C 1
ATOM 682 O O . VAL A 1 94 ? 12.367 -7.845 -31.594 1.00 97.81 94 VAL A O 1
ATOM 685 N N . PHE A 1 95 ? 10.642 -6.379 -31.714 1.00 97.56 95 PHE A N 1
ATOM 686 C CA . PHE A 1 95 ? 9.599 -7.204 -31.098 1.00 97.56 95 PHE A CA 1
ATOM 687 C C . PHE A 1 95 ? 8.590 -7.776 -32.103 1.00 97.56 95 PHE A C 1
ATOM 689 O O . PHE A 1 95 ? 7.534 -8.251 -31.694 1.00 97.56 95 PHE A O 1
ATOM 696 N N . ALA A 1 96 ? 8.889 -7.781 -33.406 1.00 95.19 96 ALA A N 1
ATOM 697 C CA . ALA A 1 96 ? 7.952 -8.254 -34.432 1.00 95.19 96 ALA A CA 1
ATOM 698 C C . ALA A 1 96 ? 7.483 -9.717 -34.237 1.00 95.19 96 ALA A C 1
ATOM 700 O O . ALA A 1 96 ? 6.399 -10.088 -34.682 1.00 95.19 96 ALA A O 1
ATOM 701 N N . ASP A 1 97 ? 8.277 -10.548 -33.554 1.00 93.12 97 ASP A N 1
ATOM 702 C CA . ASP A 1 97 ? 7.972 -11.938 -33.184 1.00 93.12 97 ASP A CA 1
ATOM 703 C C . ASP A 1 97 ? 7.271 -12.079 -31.815 1.00 93.12 97 ASP A C 1
ATOM 705 O O . ASP A 1 97 ? 7.020 -13.193 -31.350 1.00 93.12 97 ASP A O 1
ATOM 709 N N . ARG A 1 98 ? 6.945 -10.963 -31.152 1.00 93.50 98 ARG A N 1
ATOM 710 C CA . ARG A 1 98 ? 6.330 -10.902 -29.821 1.00 93.50 98 ARG A CA 1
ATOM 711 C C . ARG A 1 98 ? 4.998 -10.142 -29.880 1.00 93.50 98 ARG A C 1
ATOM 713 O O . ARG A 1 98 ? 4.951 -8.965 -29.538 1.00 93.50 98 ARG A O 1
ATOM 720 N N . PRO A 1 99 ? 3.877 -10.811 -30.214 1.00 89.25 99 PRO A N 1
ATOM 721 C CA . PRO A 1 99 ? 2.574 -10.150 -30.371 1.00 89.25 99 PRO A CA 1
ATOM 722 C C . PRO A 1 99 ? 2.016 -9.540 -29.075 1.00 89.25 99 PRO A C 1
ATOM 724 O O . PRO A 1 99 ? 1.088 -8.741 -29.125 1.00 89.25 99 PRO A O 1
ATOM 727 N N . GLY A 1 100 ? 2.559 -9.917 -27.913 1.00 93.38 100 GLY A N 1
ATOM 728 C CA . GLY A 1 100 ? 2.213 -9.323 -26.621 1.00 93.38 100 GLY A CA 1
ATOM 729 C C . GLY A 1 100 ? 2.896 -7.982 -26.334 1.00 93.38 100 GLY A C 1
ATOM 730 O O . GLY A 1 100 ? 2.622 -7.411 -25.285 1.00 93.38 100 GLY A O 1
ATOM 731 N N . VAL A 1 101 ? 3.780 -7.490 -27.211 1.00 97.81 101 VAL A N 1
ATOM 732 C CA . VAL A 1 101 ? 4.514 -6.228 -27.038 1.00 97.81 101 VAL A CA 1
ATOM 733 C C . VAL A 1 101 ? 4.013 -5.196 -28.045 1.00 97.81 101 VAL A C 1
ATOM 735 O O . VAL A 1 101 ? 4.034 -5.432 -29.250 1.00 97.81 101 VAL A O 1
ATOM 738 N N . GLU A 1 102 ? 3.601 -4.033 -27.553 1.00 97.56 102 GLU A N 1
ATOM 739 C CA . GLU A 1 102 ? 3.135 -2.914 -28.366 1.00 97.56 102 GLU A CA 1
ATOM 740 C C . GLU A 1 102 ? 3.968 -1.661 -28.081 1.00 97.56 102 GLU A C 1
ATOM 742 O O . GLU A 1 102 ? 4.130 -1.257 -26.929 1.00 97.56 102 GLU A O 1
ATOM 747 N N . VAL A 1 103 ? 4.482 -1.028 -29.140 1.00 97.94 103 VAL A N 1
ATOM 748 C CA . VAL A 1 103 ? 5.199 0.251 -29.056 1.00 97.94 103 VAL A CA 1
ATOM 749 C C . VAL A 1 103 ? 4.337 1.336 -29.690 1.00 97.94 103 VAL A C 1
ATOM 751 O O . VAL A 1 103 ? 4.076 1.329 -30.893 1.00 97.94 103 VAL A O 1
ATOM 754 N N . LEU A 1 104 ? 3.884 2.275 -28.869 1.00 97.19 104 LEU A N 1
ATOM 755 C CA . LEU A 1 104 ? 3.061 3.403 -29.273 1.00 97.19 104 LEU A CA 1
ATOM 756 C C . LEU A 1 104 ? 3.940 4.616 -29.565 1.00 97.19 104 LEU A C 1
ATOM 758 O O . LEU A 1 104 ? 4.770 5.010 -28.750 1.00 97.19 104 LEU A O 1
ATOM 762 N N . THR A 1 105 ? 3.693 5.281 -30.689 1.00 97.50 105 THR A N 1
ATOM 763 C CA . THR A 1 105 ? 4.299 6.589 -30.955 1.00 97.50 105 THR A CA 1
ATOM 764 C C . THR A 1 105 ? 3.483 7.704 -30.300 1.00 97.50 105 THR A C 1
ATOM 766 O O . THR A 1 105 ? 2.282 7.833 -30.563 1.00 97.50 105 THR A O 1
ATOM 769 N N . GLY A 1 106 ? 4.104 8.549 -29.479 1.00 95.44 106 GLY A N 1
ATOM 770 C CA . GLY A 1 106 ? 3.467 9.753 -28.948 1.00 95.44 106 GLY A CA 1
ATOM 771 C C . GLY A 1 106 ? 4.025 10.252 -27.619 1.00 95.44 106 GLY A C 1
ATOM 772 O O . GLY A 1 106 ? 5.065 9.818 -27.140 1.00 95.44 106 GLY A O 1
ATOM 773 N N . ASP A 1 107 ? 3.319 11.215 -27.031 1.00 93.75 107 ASP A N 1
ATOM 774 C CA . ASP A 1 107 ? 3.647 11.748 -25.709 1.00 93.75 107 ASP A CA 1
ATOM 775 C C . ASP A 1 107 ? 3.422 10.697 -24.612 1.00 93.75 107 ASP A C 1
ATOM 777 O O . ASP A 1 107 ? 2.469 9.919 -24.690 1.00 93.75 107 ASP A O 1
ATOM 781 N N . TRP A 1 108 ? 4.256 10.710 -23.567 1.00 92.62 108 TRP A N 1
ATOM 782 C CA . TRP A 1 108 ? 4.218 9.719 -22.487 1.00 92.62 108 TRP A CA 1
ATOM 783 C C . TRP A 1 108 ? 2.827 9.566 -21.858 1.00 92.62 108 TRP A C 1
ATOM 785 O O . TRP A 1 108 ? 2.482 8.473 -21.417 1.00 92.62 108 TRP A O 1
ATOM 795 N N . ARG A 1 109 ? 1.988 10.616 -21.865 1.00 92.94 109 ARG A N 1
ATOM 796 C CA . ARG A 1 109 ? 0.619 10.588 -21.316 1.00 92.94 109 ARG A CA 1
ATOM 797 C C . ARG A 1 109 ? -0.267 9.521 -21.956 1.00 92.94 109 ARG A C 1
ATOM 799 O O . ARG A 1 109 ? -1.204 9.059 -21.308 1.00 92.94 109 ARG A O 1
ATOM 806 N N . ARG A 1 110 ? 0.049 9.082 -23.180 1.00 94.31 110 ARG A N 1
ATOM 807 C CA . ARG A 1 110 ? -0.636 7.967 -23.852 1.00 94.31 110 ARG A CA 1
ATOM 808 C C . ARG A 1 110 ? -0.542 6.655 -23.078 1.00 94.31 110 ARG A C 1
ATOM 810 O O . ARG A 1 110 ? -1.414 5.807 -23.226 1.00 94.31 110 ARG A O 1
ATOM 817 N N . ILE A 1 111 ? 0.449 6.502 -22.195 1.00 94.00 111 ILE A N 1
ATOM 818 C CA . ILE A 1 111 ? 0.549 5.333 -21.314 1.00 94.00 111 ILE A CA 1
ATOM 819 C C . ILE A 1 111 ? -0.696 5.203 -20.420 1.00 94.00 111 ILE A C 1
ATOM 821 O O . ILE A 1 111 ? -1.087 4.098 -20.058 1.00 94.00 111 ILE A O 1
ATOM 825 N N . GLY A 1 112 ? -1.386 6.310 -20.122 1.00 91.31 112 GLY A N 1
ATOM 826 C CA . GLY A 1 112 ? -2.641 6.298 -19.372 1.00 91.31 112 GLY A CA 1
ATOM 827 C C . GLY A 1 112 ? -3.834 5.696 -20.112 1.00 91.31 112 GLY A C 1
ATOM 828 O O . GLY A 1 112 ? -4.819 5.363 -19.465 1.00 91.31 112 GLY A O 1
ATOM 829 N N . GLU A 1 113 ? -3.753 5.502 -21.431 1.00 91.38 113 GLU A N 1
ATOM 830 C CA . GLU A 1 113 ? -4.834 4.913 -22.236 1.00 91.38 113 GLU A CA 1
ATOM 831 C C . GLU A 1 113 ? -5.010 3.406 -21.977 1.00 91.38 113 GLU A C 1
ATOM 833 O O . GLU A 1 113 ? -6.071 2.863 -22.274 1.00 91.38 113 GLU A O 1
ATOM 838 N N . GLN A 1 114 ? -3.982 2.725 -21.451 1.00 90.56 114 GLN A N 1
ATOM 839 C CA . GLN A 1 114 ? -3.960 1.257 -21.327 1.00 90.56 114 GLN 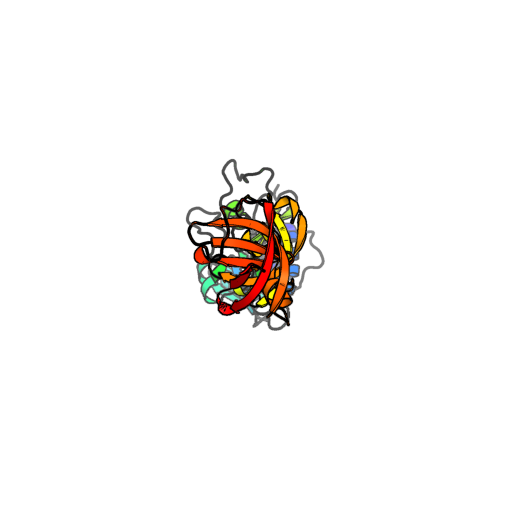A CA 1
ATOM 840 C C . GLN A 1 114 ? -3.933 0.746 -19.882 1.00 90.56 114 GLN A C 1
ATOM 842 O O . GLN A 1 114 ? -4.179 -0.438 -19.670 1.00 90.56 114 GLN A O 1
ATOM 847 N N . GLY A 1 115 ? -3.615 1.602 -18.905 1.00 88.25 115 GLY A N 1
ATOM 848 C CA . GLY A 1 115 ? -3.537 1.212 -17.496 1.00 88.25 115 GLY A CA 1
ATOM 849 C C . GLY A 1 115 ? -4.882 0.727 -16.923 1.00 88.25 115 GLY A C 1
ATOM 850 O O . GLY A 1 115 ? -5.929 0.877 -17.557 1.00 88.25 115 GLY A O 1
ATOM 851 N N . PRO A 1 116 ? -4.893 0.183 -15.695 1.00 94.88 116 PRO A N 1
ATOM 852 C CA . PRO A 1 116 ? -3.792 0.178 -14.732 1.00 94.88 116 PRO A CA 1
ATOM 853 C C . PRO A 1 116 ? -2.756 -0.946 -14.951 1.00 94.88 116 PRO A C 1
ATOM 855 O O . PRO A 1 116 ? -3.086 -2.029 -15.421 1.00 94.88 116 PRO A O 1
ATOM 858 N N . TYR A 1 117 ? -1.504 -0.686 -14.568 1.00 97.69 117 TYR A N 1
ATOM 859 C CA . TYR A 1 117 ? -0.333 -1.548 -14.760 1.00 97.69 117 TYR A CA 1
ATOM 860 C C . TYR A 1 117 ? 0.050 -2.324 -13.492 1.00 97.69 117 TYR A C 1
ATOM 862 O O . TYR A 1 117 ? 0.035 -1.766 -12.391 1.00 97.69 117 TYR A O 1
ATOM 870 N N . ASP A 1 118 ? 0.482 -3.579 -13.648 1.00 97.31 118 ASP A N 1
ATOM 871 C CA . ASP A 1 118 ? 1.133 -4.346 -12.574 1.00 97.31 118 ASP A CA 1
ATOM 872 C C . ASP A 1 118 ? 2.573 -3.869 -12.342 1.00 97.31 118 ASP A C 1
ATOM 874 O O . ASP A 1 118 ? 3.065 -3.873 -11.215 1.00 97.31 118 ASP A O 1
ATOM 878 N N . LEU A 1 1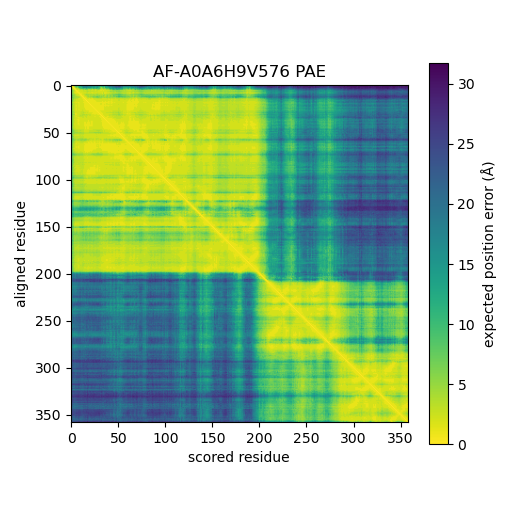19 ? 3.242 -3.447 -13.417 1.00 98.44 119 LEU A N 1
ATOM 879 C CA . LEU A 1 119 ? 4.566 -2.837 -13.404 1.00 98.44 119 LEU A CA 1
ATOM 880 C C . LEU A 1 119 ? 4.591 -1.672 -14.395 1.00 98.44 119 LEU A C 1
ATOM 882 O O . LEU A 1 119 ? 4.261 -1.860 -15.561 1.00 98.44 119 LEU A O 1
ATOM 886 N N . LEU A 1 120 ? 5.004 -0.487 -13.954 1.00 98.00 120 LEU A N 1
ATOM 887 C CA . LEU A 1 120 ? 5.174 0.692 -14.799 1.00 98.00 120 LEU A CA 1
ATOM 888 C C . LEU A 1 120 ? 6.585 1.256 -14.645 1.00 98.00 120 LEU A C 1
ATOM 890 O O . LEU A 1 120 ? 6.988 1.641 -13.550 1.00 98.00 120 LEU A O 1
ATOM 894 N N . VAL A 1 121 ? 7.322 1.346 -15.742 1.00 97.81 121 VAL A N 1
ATOM 895 C CA . VAL A 1 121 ? 8.630 1.998 -15.792 1.00 97.81 121 VAL A CA 1
ATOM 896 C C . VAL A 1 121 ? 8.454 3.395 -16.370 1.00 97.81 121 VAL A C 1
ATOM 898 O O . VAL A 1 121 ? 7.916 3.564 -17.461 1.00 97.81 121 VAL A O 1
ATOM 901 N N . LEU A 1 122 ? 8.875 4.408 -15.623 1.00 95.06 122 LEU A N 1
ATOM 902 C CA . LEU A 1 122 ? 8.861 5.792 -16.072 1.00 95.06 122 LEU A CA 1
ATOM 903 C C . LEU A 1 122 ? 10.296 6.205 -16.377 1.00 95.06 122 LEU A C 1
ATOM 905 O O . LEU A 1 122 ? 11.078 6.365 -15.438 1.00 95.06 122 LEU A O 1
ATOM 909 N N . ASP A 1 123 ? 10.621 6.382 -17.658 1.00 86.88 123 ASP A N 1
ATOM 910 C CA . ASP A 1 123 ? 11.962 6.757 -18.138 1.00 86.88 123 ASP A CA 1
ATOM 911 C C . ASP A 1 123 ? 11.915 7.983 -19.079 1.00 86.88 123 ASP A C 1
ATOM 913 O O . ASP A 1 123 ? 12.589 8.985 -18.862 1.00 86.88 123 ASP A O 1
ATOM 917 N N . GLY A 1 124 ? 10.987 7.998 -20.039 1.00 77.88 124 GLY A N 1
ATOM 918 C CA . GLY A 1 124 ? 10.800 9.066 -21.037 1.00 77.88 124 GLY A CA 1
ATOM 919 C C . GLY A 1 124 ? 9.741 10.125 -20.707 1.00 77.88 124 GLY A C 1
ATOM 920 O O . GLY A 1 124 ? 9.235 10.789 -21.617 1.00 77.88 124 GLY A O 1
ATOM 921 N N . GLY A 1 125 ? 9.361 10.264 -19.435 1.00 84.44 125 GLY A N 1
ATOM 922 C CA . GLY A 1 125 ? 8.385 11.253 -18.957 1.00 84.44 125 GLY A CA 1
ATOM 923 C C . GLY A 1 125 ? 7.397 10.701 -17.930 1.00 84.44 125 GLY A C 1
ATOM 924 O O . GLY A 1 125 ? 7.253 9.486 -17.774 1.00 84.44 125 GLY A O 1
ATOM 925 N N . GLY A 1 126 ? 6.734 11.604 -17.202 1.00 85.44 126 GLY A N 1
ATOM 926 C CA . GLY A 1 126 ? 5.835 11.264 -16.097 1.00 85.44 126 GLY A CA 1
ATOM 927 C C . GLY A 1 126 ? 6.546 11.110 -14.751 1.00 85.44 126 GLY A C 1
ATOM 928 O O . GLY A 1 126 ? 5.900 10.857 -13.740 1.00 85.44 126 GLY A O 1
ATOM 929 N N . GLN A 1 127 ? 7.864 11.293 -14.697 1.00 88.06 127 GLN A N 1
ATOM 930 C CA . GLN A 1 127 ? 8.633 11.270 -13.449 1.00 88.06 127 GLN A CA 1
ATOM 931 C C . GLN A 1 127 ? 8.546 12.624 -12.721 1.00 88.06 127 GLN A C 1
ATOM 933 O O . GLN A 1 127 ? 8.673 12.672 -11.497 1.00 88.06 127 GLN A O 1
ATOM 938 N N . GLY A 1 128 ? 8.344 13.722 -13.463 1.00 87.19 128 GLY A N 1
ATOM 939 C CA . GLY A 1 128 ? 8.362 15.090 -12.939 1.00 87.19 128 GLY A CA 1
ATOM 940 C C . GLY A 1 128 ? 9.767 15.680 -12.771 1.00 87.19 128 GLY A C 1
ATOM 941 O O . GLY A 1 128 ? 9.959 16.561 -11.933 1.00 87.19 128 GLY A O 1
ATOM 942 N N . LYS A 1 129 ? 10.763 15.170 -13.512 1.00 83.69 129 LYS A N 1
ATOM 943 C CA . LYS A 1 129 ? 12.163 15.634 -13.439 1.00 83.69 129 LYS A CA 1
ATOM 944 C C . LYS A 1 129 ? 12.451 16.874 -14.284 1.00 83.69 129 LYS A C 1
ATOM 946 O O . LYS A 1 129 ? 13.307 17.670 -13.910 1.00 83.69 129 LYS A O 1
ATOM 951 N N . ALA A 1 130 ? 11.779 17.011 -15.424 1.00 78.56 130 ALA A N 1
ATOM 952 C CA . ALA A 1 130 ? 12.009 18.095 -16.373 1.00 78.56 130 ALA A CA 1
ATOM 953 C C . ALA A 1 130 ? 11.027 19.257 -16.162 1.00 78.56 130 ALA A C 1
ATOM 955 O O . ALA A 1 130 ? 9.894 19.062 -15.720 1.00 78.56 130 ALA A O 1
ATOM 956 N N . ASP A 1 131 ? 11.440 20.470 -16.535 1.00 67.69 131 ASP A N 1
ATOM 957 C CA . ASP A 1 131 ? 10.569 21.645 -16.504 1.00 67.69 131 ASP A CA 1
ATOM 958 C C . ASP A 1 131 ? 9.354 21.441 -17.430 1.00 67.69 131 ASP A C 1
ATOM 960 O O . ASP A 1 131 ? 9.493 21.244 -18.637 1.00 67.69 131 ASP A O 1
ATOM 964 N N . GLY A 1 132 ? 8.148 21.477 -16.855 1.00 70.94 132 GLY A N 1
ATOM 965 C CA . GLY A 1 132 ? 6.889 21.224 -17.571 1.00 70.94 132 GLY A CA 1
ATOM 966 C 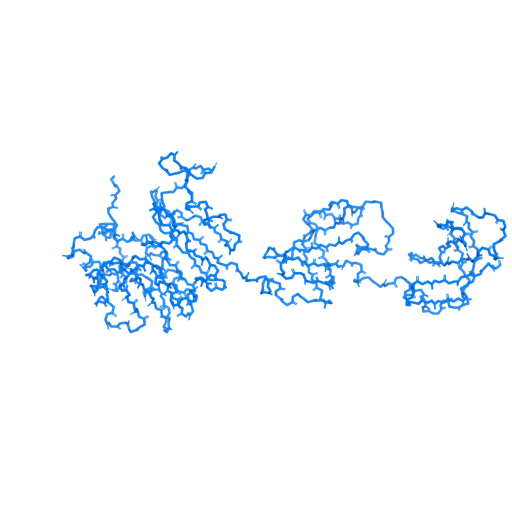C . GLY A 1 132 ? 6.468 19.749 -17.653 1.00 70.94 132 GLY A C 1
ATOM 967 O O . GLY A 1 132 ? 5.382 19.467 -18.166 1.00 70.94 132 GLY A O 1
ATOM 968 N N . ASP A 1 133 ? 7.270 18.817 -17.126 1.00 75.56 133 ASP A N 1
ATOM 969 C CA . ASP A 1 133 ? 6.845 17.436 -16.883 1.00 75.56 133 ASP A CA 1
ATOM 970 C C . ASP A 1 133 ? 6.141 17.339 -15.523 1.00 75.56 133 ASP A C 1
ATOM 972 O O . ASP A 1 133 ? 6.638 17.818 -14.503 1.00 75.56 133 ASP A O 1
ATOM 976 N N . HIS A 1 134 ? 4.964 16.721 -15.503 1.00 79.81 134 HIS A N 1
ATOM 977 C CA . HIS A 1 134 ? 4.211 16.494 -14.274 1.00 79.81 134 HIS A CA 1
ATOM 978 C C . HIS A 1 134 ? 4.334 15.030 -13.879 1.00 79.81 134 HIS A C 1
ATOM 980 O O . HIS A 1 134 ? 4.204 14.152 -14.730 1.00 79.81 134 HIS A O 1
ATOM 986 N N . ALA A 1 135 ? 4.544 14.776 -12.587 1.00 83.12 135 ALA A N 1
ATOM 987 C CA . ALA A 1 135 ? 4.560 13.416 -12.079 1.00 83.12 135 ALA A CA 1
ATOM 988 C C . ALA A 1 135 ? 3.227 12.715 -12.389 1.00 83.12 135 ALA A C 1
ATOM 990 O O . ALA A 1 135 ? 2.145 13.282 -12.209 1.00 83.12 135 ALA A O 1
ATOM 991 N N . ALA A 1 136 ? 3.324 11.493 -12.895 1.00 84.00 136 ALA A N 1
ATOM 992 C CA . ALA A 1 136 ? 2.194 10.716 -13.348 1.00 84.00 136 ALA A CA 1
ATOM 993 C C . ALA A 1 136 ? 1.297 10.309 -12.165 1.00 84.00 136 ALA A C 1
ATOM 995 O O . ALA A 1 136 ? 1.771 10.033 -11.061 1.00 84.00 136 ALA A O 1
ATOM 996 N N . GLY A 1 137 ? -0.018 10.272 -12.388 1.00 83.38 137 GLY A N 1
ATOM 997 C CA . GLY A 1 137 ? -0.986 9.947 -11.341 1.00 83.38 137 GLY A CA 1
ATOM 998 C C . GLY A 1 137 ? -0.913 8.478 -10.921 1.00 83.38 137 GLY A C 1
ATOM 999 O O . GLY A 1 137 ? -1.438 7.611 -11.619 1.00 83.38 137 GLY A O 1
ATOM 1000 N N . VAL A 1 138 ? -0.328 8.205 -9.749 1.00 83.25 138 VAL A N 1
ATOM 1001 C CA . VAL A 1 138 ? -0.137 6.851 -9.189 1.00 83.25 138 VAL A CA 1
ATOM 1002 C C . VAL A 1 138 ? -1.426 6.027 -9.196 1.00 83.25 138 VAL A C 1
ATOM 1004 O O . VAL A 1 138 ? -1.446 4.905 -9.699 1.00 83.25 138 VAL A O 1
ATOM 1007 N N . GLY A 1 139 ? -2.515 6.587 -8.657 1.00 78.69 139 GLY A N 1
ATOM 1008 C CA . GLY A 1 139 ? -3.777 5.86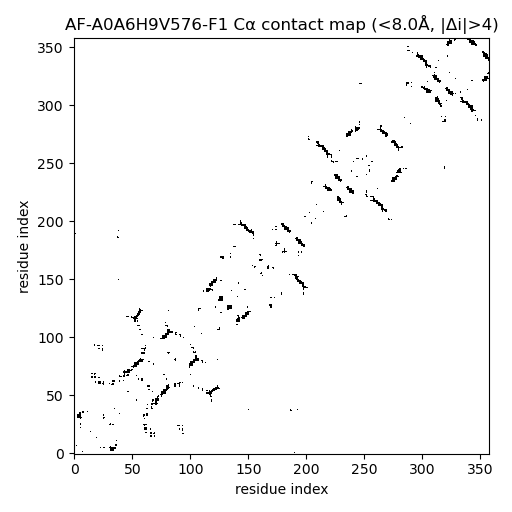6 -8.479 1.00 78.69 139 GLY A CA 1
ATOM 1009 C C . GLY A 1 139 ? -4.502 5.508 -9.780 1.00 78.69 139 GLY A C 1
ATOM 1010 O O . GLY A 1 139 ? -5.288 4.564 -9.784 1.00 78.69 139 GLY A O 1
ATOM 1011 N N . GLN A 1 140 ? -4.233 6.239 -10.866 1.00 82.38 140 GLN A N 1
ATOM 1012 C CA . GLN A 1 140 ? -4.826 5.991 -12.185 1.00 82.38 140 GLN A CA 1
ATOM 1013 C C . GLN A 1 140 ? -4.015 4.975 -12.991 1.00 82.38 140 GLN A C 1
ATOM 1015 O O . GLN A 1 140 ? -4.583 4.217 -13.770 1.00 82.38 140 GLN A O 1
ATOM 1020 N N . LEU A 1 141 ? -2.692 4.968 -12.810 1.00 90.25 141 LEU A N 1
ATOM 1021 C CA . LEU A 1 141 ? -1.792 4.206 -13.667 1.00 90.25 141 LEU A CA 1
ATOM 1022 C C . LEU A 1 141 ? -1.375 2.867 -13.076 1.00 90.25 141 LEU A C 1
ATOM 1024 O O . LEU A 1 141 ? -1.137 1.950 -13.841 1.00 90.25 141 LEU A O 1
ATOM 1028 N N . LEU A 1 142 ? -1.288 2.704 -11.758 1.00 94.69 142 LEU A N 1
ATOM 1029 C CA . LEU A 1 142 ? -0.888 1.424 -11.164 1.00 94.69 142 LEU A CA 1
ATOM 1030 C C . LEU A 1 142 ? -2.102 0.640 -10.693 1.00 94.69 142 LEU A C 1
ATOM 1032 O O . LEU A 1 142 ? -3.007 1.212 -10.091 1.00 94.69 142 LEU A O 1
ATOM 1036 N N . ALA A 1 143 ? -2.106 -0.674 -10.885 1.00 92.94 143 ALA A N 1
ATOM 1037 C CA . ALA A 1 143 ? -3.068 -1.554 -10.231 1.00 92.94 143 ALA A CA 1
ATOM 1038 C C . ALA A 1 143 ? -2.828 -1.545 -8.707 1.00 92.94 143 ALA A C 1
ATOM 1040 O O . ALA A 1 143 ? -1.722 -1.218 -8.264 1.00 92.94 143 ALA A O 1
ATOM 1041 N N . PRO A 1 144 ? -3.827 -1.869 -7.865 1.00 87.25 144 PRO A N 1
ATOM 1042 C CA . PRO A 1 144 ? -3.580 -2.154 -6.452 1.00 87.25 144 PRO A CA 1
ATOM 1043 C C . PRO A 1 144 ? -2.447 -3.179 -6.285 1.00 87.25 144 PRO A C 1
ATOM 1045 O O . PRO A 1 144 ? -2.484 -4.245 -6.893 1.00 87.25 144 PRO A O 1
ATOM 1048 N N . GLY A 1 145 ? -1.415 -2.851 -5.501 1.00 90.12 145 GLY A N 1
ATOM 1049 C CA . GLY A 1 145 ? -0.219 -3.695 -5.366 1.00 90.12 145 GLY A CA 1
ATOM 1050 C C . GLY A 1 145 ? 0.769 -3.625 -6.540 1.00 90.12 145 GLY A C 1
ATOM 1051 O O . GLY A 1 145 ? 1.827 -4.245 -6.467 1.00 90.12 145 GLY A O 1
ATOM 1052 N N . GLY A 1 146 ? 0.459 -2.872 -7.598 1.00 95.69 146 GLY A N 1
ATOM 1053 C CA . GLY A 1 146 ? 1.336 -2.664 -8.749 1.00 95.69 146 GLY A CA 1
ATOM 1054 C C . GLY A 1 146 ? 2.594 -1.872 -8.392 1.00 95.69 146 GLY A C 1
ATOM 1055 O O . GLY A 1 146 ? 2.618 -1.108 -7.427 1.00 95.69 146 GLY A O 1
ATOM 1056 N N . THR A 1 147 ? 3.658 -2.053 -9.166 1.00 97.56 147 THR A N 1
ATOM 1057 C CA . THR A 1 147 ? 4.976 -1.450 -8.924 1.00 97.56 147 THR A CA 1
ATOM 1058 C C . THR A 1 147 ? 5.286 -0.373 -9.956 1.00 97.56 147 THR A C 1
ATOM 1060 O O . THR A 1 147 ? 5.026 -0.547 -11.139 1.00 97.56 147 THR A O 1
ATOM 1063 N N . VAL A 1 148 ? 5.875 0.735 -9.518 1.00 97.62 148 VAL A N 1
ATOM 1064 C CA . VAL A 1 148 ? 6.489 1.747 -10.377 1.00 97.62 148 VAL A CA 1
ATOM 1065 C C . VAL A 1 148 ? 7.998 1.745 -10.188 1.00 97.62 148 VAL A C 1
ATOM 1067 O O . VAL A 1 148 ? 8.490 1.636 -9.063 1.00 97.62 148 VAL A O 1
ATOM 1070 N N . VAL A 1 149 ? 8.724 1.886 -11.289 1.00 97.69 149 VAL A N 1
ATOM 1071 C CA . VAL A 1 149 ? 10.171 2.093 -11.317 1.00 97.69 149 VAL A CA 1
ATOM 1072 C C . VAL A 1 149 ? 10.439 3.423 -11.997 1.00 97.69 149 VAL A C 1
ATOM 1074 O O . VAL A 1 149 ? 9.914 3.688 -13.075 1.00 97.69 149 VAL A O 1
ATOM 1077 N N . LEU A 1 150 ? 11.263 4.252 -11.372 1.00 95.12 150 LEU A N 1
ATOM 1078 C CA . LEU A 1 150 ? 11.750 5.490 -11.951 1.00 95.12 150 LEU A CA 1
ATOM 1079 C C . LEU A 1 150 ? 13.265 5.411 -12.077 1.00 95.12 150 LEU A C 1
ATOM 1081 O O . LEU A 1 150 ? 13.962 5.289 -11.066 1.00 95.12 150 LEU A O 1
ATOM 1085 N N . ASP A 1 151 ? 13.750 5.464 -13.311 1.00 85.75 151 ASP A N 1
ATOM 1086 C CA . ASP A 1 151 ? 15.175 5.354 -13.627 1.00 85.75 151 ASP A CA 1
ATOM 1087 C C . ASP A 1 151 ? 15.909 6.690 -13.457 1.00 85.75 151 ASP A C 1
ATOM 1089 O O . ASP A 1 151 ? 15.296 7.673 -13.050 1.00 85.75 151 ASP A O 1
ATOM 1093 N N . ASP A 1 152 ? 17.203 6.747 -13.772 1.00 83.56 152 ASP A N 1
ATOM 1094 C CA . ASP A 1 152 ? 17.997 7.957 -14.011 1.00 83.56 152 ASP A CA 1
ATOM 1095 C C . ASP A 1 152 ? 18.097 8.920 -12.823 1.00 83.56 152 ASP A C 1
ATOM 1097 O O . ASP A 1 152 ? 18.077 10.149 -12.958 1.00 83.56 152 ASP A O 1
ATOM 1101 N N . PHE A 1 153 ? 18.172 8.379 -11.611 1.00 89.12 153 PHE A N 1
ATOM 1102 C CA . PHE A 1 153 ? 18.484 9.172 -10.431 1.00 89.12 153 PHE A CA 1
ATOM 1103 C C . PHE A 1 153 ? 19.963 9.037 -10.076 1.00 89.12 153 PHE A C 1
ATOM 1105 O O . PHE A 1 153 ? 20.482 7.933 -9.906 1.00 89.12 153 PHE A O 1
ATOM 1112 N N . THR A 1 154 ? 20.645 10.160 -9.851 1.00 89.50 154 THR A N 1
ATOM 1113 C CA . THR A 1 154 ? 21.933 10.138 -9.143 1.00 89.50 154 THR A CA 1
ATOM 1114 C C . THR A 1 154 ? 21.683 9.756 -7.683 1.00 89.50 154 THR A C 1
ATOM 1116 O O . THR A 1 154 ? 20.797 10.359 -7.074 1.00 89.50 154 THR A O 1
ATOM 1119 N N . PRO A 1 155 ? 22.418 8.794 -7.095 1.00 91.94 155 PRO A N 1
ATOM 1120 C CA . PRO A 1 155 ? 22.143 8.341 -5.738 1.00 91.94 155 PRO A CA 1
ATOM 1121 C C . PRO A 1 155 ? 22.134 9.476 -4.709 1.00 91.94 155 PRO A C 1
ATOM 1123 O O . PRO A 1 155 ? 23.071 10.280 -4.663 1.00 91.94 155 PRO A O 1
ATOM 1126 N N . ALA A 1 156 ? 21.107 9.525 -3.858 1.00 89.81 156 ALA A N 1
ATOM 1127 C CA . ALA A 1 156 ? 21.006 10.561 -2.835 1.00 89.81 156 ALA A CA 1
ATOM 1128 C C . ALA A 1 156 ? 22.116 10.402 -1.779 1.00 89.81 156 ALA A C 1
ATOM 1130 O O . ALA A 1 156 ? 22.461 9.295 -1.355 1.00 89.81 156 ALA A O 1
ATOM 1131 N N . THR A 1 157 ? 22.689 11.524 -1.342 1.00 88.19 157 THR A N 1
ATOM 1132 C CA . THR A 1 157 ? 23.758 11.568 -0.324 1.00 88.19 157 THR A CA 1
ATOM 1133 C C . THR A 1 157 ? 23.358 12.337 0.935 1.00 88.19 157 THR A C 1
ATOM 1135 O O . THR A 1 157 ? 24.095 12.336 1.920 1.00 88.19 157 THR A O 1
ATOM 1138 N N . SER A 1 158 ? 22.187 12.973 0.930 1.00 88.75 158 SER A N 1
ATOM 1139 C CA . SER A 1 158 ? 21.635 13.741 2.045 1.00 88.75 158 SER A CA 1
ATOM 1140 C C . SER A 1 158 ? 20.103 13.760 1.995 1.00 88.75 158 SER A C 1
ATOM 1142 O O . SER A 1 158 ? 19.499 13.445 0.967 1.00 88.75 158 SER A O 1
ATOM 1144 N N . TRP A 1 159 ? 19.475 14.128 3.118 1.00 87.00 159 TRP A N 1
ATOM 1145 C CA . TRP A 1 159 ? 18.033 14.366 3.205 1.00 87.00 159 TRP A CA 1
ATOM 1146 C C . TRP A 1 159 ? 17.757 15.768 3.778 1.00 87.00 159 TRP A C 1
ATOM 1148 O O . TRP A 1 159 ? 18.338 16.102 4.814 1.00 87.00 159 TRP A O 1
ATOM 1158 N N . PRO A 1 160 ? 16.887 16.598 3.164 1.00 89.44 160 PRO A N 1
ATOM 1159 C CA . PRO A 1 160 ? 16.111 16.343 1.942 1.00 89.44 160 PRO A CA 1
ATOM 1160 C C . PRO A 1 160 ? 17.004 16.130 0.704 1.00 89.44 160 PRO A C 1
ATOM 1162 O O . PRO A 1 160 ? 18.127 16.637 0.685 1.00 89.44 160 PRO A O 1
ATOM 1165 N N . PRO A 1 161 ? 16.537 15.380 -0.313 1.00 91.25 161 PRO A N 1
ATOM 1166 C CA . PRO A 1 161 ? 17.388 14.989 -1.427 1.00 91.25 161 PRO A CA 1
ATOM 1167 C C . PRO A 1 161 ? 17.719 16.195 -2.304 1.00 91.25 161 PRO A C 1
ATOM 1169 O O . PRO A 1 161 ? 16.844 17.004 -2.626 1.00 91.25 161 PRO A O 1
ATOM 1172 N N . LEU A 1 162 ? 18.988 16.314 -2.693 1.00 89.62 162 LEU A N 1
ATOM 1173 C CA . LEU A 1 162 ? 19.469 17.373 -3.573 1.00 89.62 162 LEU A CA 1
ATOM 1174 C C . LEU A 1 162 ? 20.001 16.785 -4.882 1.00 89.62 162 LEU A C 1
ATOM 1176 O O . LEU A 1 162 ? 20.736 15.801 -4.865 1.00 89.62 162 LEU A O 1
ATOM 1180 N N . PHE A 1 163 ? 19.692 17.445 -5.993 1.00 87.06 163 PHE A N 1
ATOM 1181 C CA . PHE A 1 163 ? 20.279 17.203 -7.306 1.00 87.06 163 PHE A CA 1
ATOM 1182 C C . PHE A 1 163 ? 20.809 18.534 -7.847 1.00 87.06 163 PHE A C 1
ATOM 1184 O O . PHE A 1 163 ? 20.098 19.539 -7.832 1.00 87.06 163 PHE A O 1
ATOM 1191 N N . GLU A 1 164 ? 22.091 18.573 -8.218 1.00 87.25 164 GLU A N 1
ATOM 1192 C CA . GLU A 1 164 ? 22.782 19.798 -8.666 1.00 87.25 164 GLU A CA 1
ATOM 1193 C C . GLU A 1 164 ? 22.590 21.008 -7.721 1.00 87.25 164 GLU A C 1
ATOM 1195 O O . GLU A 1 164 ? 22.422 22.154 -8.137 1.00 87.25 164 GLU A O 1
ATOM 1200 N N . GLY A 1 165 ? 22.580 20.751 -6.406 1.00 86.94 165 GLY A N 1
ATOM 1201 C CA . GLY A 1 165 ? 22.421 21.782 -5.372 1.00 86.94 165 GLY A CA 1
ATOM 1202 C C . GLY A 1 165 ? 20.992 22.307 -5.184 1.00 86.94 165 GLY A C 1
ATOM 1203 O O . GLY A 1 165 ? 20.779 23.206 -4.371 1.00 86.94 165 GLY A O 1
ATOM 1204 N N . ARG A 1 166 ? 20.001 21.751 -5.889 1.00 89.06 166 ARG A N 1
ATOM 1205 C CA . ARG A 1 166 ? 18.575 22.079 -5.743 1.00 89.06 166 ARG A CA 1
ATOM 1206 C C . ARG A 1 166 ? 17.809 20.904 -5.152 1.00 89.06 166 ARG A C 1
ATOM 1208 O O . ARG A 1 166 ? 18.233 19.764 -5.274 1.00 89.06 166 ARG A O 1
ATOM 1215 N N . LEU A 1 167 ? 16.668 21.183 -4.521 1.00 88.94 167 LEU A N 1
ATOM 1216 C CA . LEU A 1 167 ? 15.775 20.138 -4.016 1.00 88.94 167 LEU A CA 1
ATOM 1217 C C . LEU A 1 167 ? 15.322 19.230 -5.167 1.00 88.94 167 LEU A C 1
ATOM 1219 O O . LEU A 1 167 ? 14.686 19.707 -6.107 1.00 88.94 167 LEU A O 1
ATOM 1223 N N . ASP A 1 168 ? 15.592 17.934 -5.045 1.00 91.31 168 ASP A N 1
ATOM 1224 C CA . ASP A 1 168 ? 15.131 16.900 -5.970 1.00 91.31 168 ASP A CA 1
ATOM 1225 C C . ASP A 1 168 ? 13.632 16.647 -5.733 1.00 91.31 168 ASP A C 1
ATOM 1227 O O . ASP A 1 168 ? 13.214 15.806 -4.930 1.00 91.31 168 ASP A O 1
ATOM 1231 N N . ARG A 1 169 ? 12.804 17.479 -6.378 1.00 90.12 169 ARG A N 1
ATOM 1232 C CA . ARG A 1 169 ? 11.343 17.466 -6.215 1.00 90.12 169 ARG A CA 1
ATOM 1233 C C . ARG A 1 169 ? 10.719 16.178 -6.735 1.00 90.12 169 ARG A C 1
ATOM 1235 O O . ARG A 1 169 ? 9.776 15.702 -6.111 1.00 90.12 169 ARG A O 1
ATOM 1242 N N . ALA A 1 170 ? 11.247 15.630 -7.829 1.00 90.81 170 ALA A N 1
ATOM 1243 C CA . ALA A 1 170 ? 10.780 14.372 -8.392 1.00 90.81 170 ALA A CA 1
ATOM 1244 C C . ALA A 1 170 ? 10.991 13.245 -7.379 1.00 90.81 170 ALA A C 1
ATOM 1246 O O . ALA A 1 170 ? 10.019 12.624 -6.952 1.00 90.81 170 ALA A O 1
ATOM 1247 N N . ARG A 1 171 ? 12.225 13.045 -6.891 1.00 92.31 171 ARG A N 1
ATOM 1248 C CA . ARG A 1 171 ? 12.493 12.004 -5.888 1.00 92.31 171 ARG A CA 1
ATOM 1249 C C . ARG A 1 171 ? 11.625 12.177 -4.656 1.00 92.31 171 ARG A C 1
ATOM 1251 O O . ARG A 1 171 ? 11.026 11.212 -4.194 1.00 92.31 171 ARG A O 1
ATOM 1258 N N . ARG A 1 172 ? 11.531 13.404 -4.139 1.00 91.38 172 ARG A N 1
ATOM 1259 C CA . ARG A 1 172 ? 10.718 13.685 -2.956 1.00 91.38 172 ARG A CA 1
ATOM 1260 C C . ARG A 1 172 ? 9.245 13.342 -3.179 1.00 91.38 172 ARG A C 1
ATOM 1262 O O . ARG A 1 172 ? 8.654 12.715 -2.312 1.00 91.38 172 ARG A O 1
ATOM 1269 N N . PHE A 1 173 ? 8.672 13.710 -4.327 1.00 92.06 173 PHE A N 1
ATOM 1270 C CA . PHE A 1 173 ? 7.285 13.386 -4.660 1.00 92.06 173 PHE A CA 1
ATOM 1271 C C . PHE A 1 173 ? 7.026 11.878 -4.584 1.00 92.06 173 PHE A C 1
ATOM 1273 O O . PHE A 1 173 ? 6.097 11.464 -3.902 1.00 92.06 173 PHE A O 1
ATOM 1280 N N . TRP A 1 174 ? 7.859 11.061 -5.235 1.00 93.81 174 TRP A N 1
ATOM 1281 C CA . TRP A 1 174 ? 7.661 9.608 -5.294 1.00 93.81 174 TRP A CA 1
ATOM 1282 C C . TRP A 1 174 ? 7.981 8.898 -3.975 1.00 93.81 174 TRP A C 1
ATOM 1284 O O . TRP A 1 174 ? 7.310 7.927 -3.626 1.00 93.81 174 TRP A O 1
ATOM 1294 N N . MET A 1 175 ? 8.975 9.383 -3.226 1.00 92.56 175 MET A N 1
ATOM 1295 C CA . MET A 1 175 ? 9.354 8.832 -1.919 1.00 92.56 175 MET A CA 1
ATOM 1296 C C . MET A 1 175 ? 8.326 9.149 -0.828 1.00 92.56 175 MET A C 1
ATOM 1298 O O . MET A 1 175 ? 8.015 8.278 -0.019 1.00 92.56 175 MET A O 1
ATOM 1302 N N . ASP A 1 176 ? 7.772 10.364 -0.835 1.00 90.50 176 ASP A N 1
ATOM 1303 C CA . ASP A 1 176 ? 6.804 10.828 0.166 1.00 90.50 176 ASP A CA 1
ATOM 1304 C C . ASP A 1 176 ? 5.340 10.549 -0.253 1.00 90.50 176 ASP A C 1
ATOM 1306 O O . ASP A 1 176 ? 4.414 10.927 0.468 1.00 90.50 176 ASP A O 1
ATOM 1310 N N . HIS A 1 177 ? 5.094 9.921 -1.415 1.00 90.00 177 HIS A N 1
ATOM 1311 C CA . HIS A 1 177 ? 3.737 9.731 -1.938 1.00 90.00 177 HIS A CA 1
ATOM 1312 C C . HIS A 1 177 ? 2.888 8.858 -0.990 1.00 90.00 177 HIS A C 1
ATOM 1314 O O . HIS A 1 177 ? 3.278 7.723 -0.698 1.00 90.00 177 HIS A O 1
ATOM 1320 N N . PRO A 1 178 ? 1.692 9.311 -0.556 1.00 84.19 178 PRO A N 1
ATOM 1321 C CA . PRO A 1 178 ? 0.896 8.608 0.457 1.00 84.19 178 PRO A CA 1
ATOM 1322 C C . PRO A 1 178 ? 0.464 7.206 0.013 1.00 84.19 178 PRO A C 1
ATOM 1324 O O . PRO A 1 178 ? 0.488 6.267 0.809 1.00 84.19 178 PRO A O 1
ATOM 1327 N N . ASP A 1 179 ? 0.153 7.043 -1.275 1.00 87.06 179 ASP A N 1
ATOM 1328 C CA . ASP A 1 179 ? -0.299 5.763 -1.834 1.00 87.06 179 ASP A CA 1
ATOM 1329 C C . ASP A 1 179 ? 0.841 4.806 -2.201 1.00 87.06 179 ASP A C 1
ATOM 1331 O O . ASP A 1 179 ? 0.573 3.712 -2.694 1.00 87.06 179 ASP A O 1
ATOM 1335 N N . LEU A 1 180 ? 2.108 5.181 -1.998 1.00 91.56 180 LEU A N 1
ATOM 1336 C CA . LEU A 1 180 ? 3.246 4.327 -2.330 1.00 91.56 180 LEU A CA 1
ATOM 1337 C C . LEU A 1 180 ? 3.975 3.841 -1.075 1.00 91.56 180 LEU A C 1
ATOM 1339 O O . LEU A 1 180 ? 4.001 4.478 -0.016 1.00 91.56 180 LEU A O 1
ATOM 1343 N N . ARG A 1 181 ? 4.559 2.651 -1.188 1.00 92.44 181 ARG A N 1
ATOM 1344 C CA . ARG A 1 181 ? 5.673 2.195 -0.356 1.00 92.44 181 ARG A CA 1
ATOM 1345 C C . ARG A 1 181 ? 6.916 2.279 -1.229 1.00 92.44 181 ARG A C 1
ATOM 1347 O O . ARG A 1 181 ? 7.125 1.398 -2.058 1.00 92.44 181 ARG A O 1
ATOM 1354 N N . SER A 1 182 ? 7.672 3.360 -1.075 1.00 95.50 182 SER A N 1
ATOM 1355 C CA . SER A 1 182 ? 8.788 3.698 -1.960 1.00 95.50 182 SER A CA 1
ATOM 1356 C C . SER A 1 182 ? 10.138 3.534 -1.281 1.00 95.50 182 SER A C 1
ATOM 1358 O O . SER A 1 182 ? 10.285 3.767 -0.080 1.00 95.50 182 SER A O 1
ATOM 1360 N N . THR A 1 183 ? 11.138 3.147 -2.065 1.00 95.50 183 THR A N 1
ATOM 1361 C CA . THR A 1 183 ? 12.536 3.104 -1.651 1.00 95.50 183 THR A CA 1
ATOM 1362 C C . THR A 1 183 ? 13.456 3.448 -2.818 1.00 95.50 183 THR A C 1
ATOM 1364 O O . THR A 1 183 ? 13.086 3.315 -3.985 1.00 95.50 183 THR A O 1
ATOM 1367 N N . GLU A 1 184 ? 14.668 3.883 -2.499 1.00 95.25 184 GLU A N 1
ATOM 1368 C CA . GLU A 1 184 ? 15.731 4.084 -3.477 1.00 95.25 184 GLU A CA 1
ATOM 1369 C C . GLU A 1 184 ? 16.630 2.848 -3.514 1.00 95.25 184 GLU A C 1
ATOM 1371 O O . GLU A 1 184 ? 17.150 2.407 -2.488 1.00 95.25 184 GLU A O 1
ATOM 1376 N N . LEU A 1 185 ? 16.854 2.318 -4.712 1.00 95.75 185 LEU A N 1
ATOM 1377 C CA . LEU A 1 185 ? 17.799 1.243 -4.968 1.00 95.75 185 LEU A CA 1
ATOM 1378 C C . LEU A 1 185 ? 19.039 1.823 -5.639 1.00 95.75 185 LEU A C 1
ATOM 1380 O O . LEU A 1 185 ? 18.978 2.326 -6.759 1.00 95.75 185 LEU A O 1
ATOM 1384 N N . ARG A 1 186 ? 20.186 1.733 -4.964 1.00 95.00 186 ARG A N 1
ATOM 1385 C CA . ARG A 1 186 ? 21.480 2.065 -5.565 1.00 95.00 186 ARG A CA 1
ATOM 1386 C C . ARG A 1 186 ? 21.929 0.902 -6.447 1.00 95.00 186 ARG A C 1
ATOM 1388 O O . ARG A 1 186 ? 22.221 -0.176 -5.936 1.00 95.00 186 ARG A O 1
ATOM 1395 N N . LEU A 1 187 ? 22.000 1.138 -7.751 1.00 93.50 187 LEU A N 1
ATOM 1396 C CA . LEU A 1 187 ? 22.340 0.129 -8.759 1.00 93.50 187 LEU A CA 1
ATOM 1397 C C . LEU A 1 187 ? 23.823 0.163 -9.119 1.00 93.50 187 LEU A C 1
ATOM 1399 O O . LEU A 1 187 ? 24.430 -0.871 -9.377 1.00 93.50 187 LEU A O 1
ATOM 1403 N N . ALA A 1 188 ? 24.415 1.355 -9.084 1.00 90.56 188 ALA A N 1
ATOM 1404 C CA . ALA A 1 188 ? 25.839 1.582 -9.271 1.00 90.56 188 ALA A CA 1
ATOM 1405 C C . ALA A 1 188 ? 26.303 2.756 -8.385 1.00 90.56 188 ALA A C 1
ATOM 1407 O O . ALA A 1 188 ? 25.474 3.426 -7.762 1.00 90.56 188 ALA A O 1
ATOM 1408 N N . PRO A 1 189 ? 27.614 3.052 -8.305 1.00 90.50 189 PRO A N 1
ATOM 1409 C CA . PRO A 1 189 ? 28.103 4.207 -7.550 1.00 90.50 189 PRO A CA 1
ATOM 1410 C C . PRO A 1 189 ? 27.450 5.538 -7.959 1.00 90.50 189 PRO A C 1
ATOM 1412 O O . PRO A 1 189 ? 27.253 6.399 -7.103 1.00 90.50 189 PRO A O 1
ATOM 1415 N N . ASP A 1 190 ? 27.090 5.669 -9.237 1.00 90.12 190 ASP A N 1
ATOM 1416 C CA . ASP A 1 190 ? 26.527 6.855 -9.887 1.00 90.12 190 ASP A CA 1
ATOM 1417 C C . ASP A 1 190 ? 25.080 6.679 -10.388 1.00 90.12 190 ASP A C 1
ATOM 1419 O O . ASP A 1 190 ? 24.511 7.634 -10.913 1.00 90.12 190 ASP A O 1
ATOM 1423 N N . LEU A 1 191 ? 24.465 5.506 -10.187 1.00 90.88 191 LEU A N 1
ATOM 1424 C CA . LEU A 1 191 ? 23.113 5.187 -10.660 1.00 90.88 191 LEU A CA 1
ATOM 1425 C C . LEU A 1 191 ? 22.227 4.668 -9.524 1.00 90.88 191 LEU A C 1
ATOM 1427 O O . LEU A 1 191 ? 22.595 3.741 -8.796 1.00 90.88 191 LEU A O 1
ATOM 1431 N N . SER A 1 192 ? 21.027 5.225 -9.422 1.00 94.44 192 SER A N 1
ATOM 1432 C CA . SER A 1 192 ? 19.946 4.736 -8.573 1.00 94.44 192 SER A CA 1
ATOM 1433 C C . SER A 1 192 ? 18.619 4.751 -9.321 1.00 94.44 192 SER A C 1
ATOM 1435 O O . SER A 1 192 ? 18.416 5.572 -10.215 1.00 94.44 192 SER A O 1
ATOM 1437 N N . ALA A 1 193 ? 17.715 3.877 -8.896 1.00 95.69 193 ALA A N 1
ATOM 1438 C CA . ALA A 1 193 ? 16.315 3.900 -9.284 1.00 95.69 193 ALA A CA 1
ATOM 1439 C C . ALA A 1 193 ? 15.442 4.098 -8.042 1.00 95.69 193 ALA A C 1
ATOM 1441 O O . ALA A 1 193 ? 15.754 3.589 -6.963 1.00 95.69 193 ALA A O 1
ATOM 1442 N N . VAL A 1 194 ? 14.328 4.810 -8.189 1.00 96.44 194 VAL A N 1
ATOM 1443 C CA . VAL A 1 194 ? 13.266 4.813 -7.176 1.00 96.44 194 VAL A CA 1
ATOM 1444 C C . VAL A 1 194 ? 12.276 3.719 -7.543 1.00 96.44 194 VAL A C 1
ATOM 1446 O O . VAL A 1 194 ? 11.785 3.678 -8.667 1.00 96.44 194 VAL A O 1
ATOM 1449 N N . VAL A 1 195 ? 11.975 2.835 -6.597 1.00 97.62 195 VAL A N 1
ATOM 1450 C CA . VAL A 1 195 ? 10.975 1.779 -6.764 1.00 97.62 195 VAL A CA 1
ATOM 1451 C C . VAL A 1 195 ? 9.877 1.989 -5.738 1.00 97.62 195 VAL A C 1
ATOM 1453 O O . VAL A 1 195 ? 10.157 2.139 -4.549 1.00 97.62 195 VAL A O 1
ATOM 1456 N N . GLY A 1 196 ? 8.629 2.009 -6.194 1.00 96.75 196 GLY A N 1
ATOM 1457 C CA . GLY A 1 196 ? 7.459 2.177 -5.342 1.00 96.75 196 GLY A CA 1
ATOM 1458 C C . GLY A 1 196 ? 6.408 1.120 -5.623 1.00 96.75 196 GLY A C 1
ATOM 1459 O O . GLY A 1 196 ? 6.093 0.853 -6.774 1.00 96.75 196 GLY A O 1
ATOM 1460 N N . THR A 1 197 ? 5.819 0.542 -4.583 1.00 95.81 197 THR A N 1
ATOM 1461 C CA . THR A 1 197 ? 4.647 -0.331 -4.729 1.00 95.81 197 THR A CA 1
ATOM 1462 C C . THR A 1 197 ? 3.398 0.423 -4.299 1.00 95.81 197 THR A C 1
ATOM 1464 O O . THR A 1 197 ? 3.354 0.975 -3.193 1.00 95.81 197 THR A O 1
ATOM 1467 N N . ARG A 1 198 ? 2.372 0.444 -5.155 1.00 92.88 198 ARG A N 1
ATOM 1468 C CA . ARG A 1 198 ? 1.065 1.015 -4.841 1.00 92.88 198 ARG A CA 1
ATOM 1469 C C . ARG A 1 198 ? 0.442 0.239 -3.694 1.00 92.88 198 ARG A C 1
ATOM 1471 O O . ARG A 1 198 ? 0.226 -0.969 -3.777 1.00 92.88 198 ARG A O 1
ATOM 1478 N N . ARG A 1 199 ? 0.134 0.950 -2.616 1.00 86.38 199 ARG A N 1
ATOM 1479 C CA . ARG A 1 199 ? -0.635 0.418 -1.494 1.00 86.38 199 ARG A CA 1
ATOM 1480 C C . ARG A 1 199 ? -1.998 -0.033 -2.007 1.00 86.38 199 ARG A C 1
ATOM 1482 O O . ARG A 1 199 ? -2.575 0.597 -2.893 1.00 86.38 199 ARG A O 1
ATOM 1489 N N . LEU A 1 200 ? -2.517 -1.117 -1.443 1.00 72.69 200 LEU A N 1
ATOM 1490 C CA . LEU A 1 200 ? -3.901 -1.504 -1.696 1.00 72.69 200 LEU A CA 1
ATOM 1491 C C . LEU A 1 200 ? -4.835 -0.339 -1.297 1.00 72.69 200 LEU A C 1
ATOM 1493 O O . LEU A 1 200 ? -4.498 0.422 -0.387 1.00 72.69 200 LEU A O 1
ATOM 1497 N N . PRO A 1 201 ? -5.980 -0.142 -1.962 1.00 64.44 201 PRO A N 1
ATOM 1498 C CA . PRO A 1 201 ? -6.972 0.832 -1.525 1.00 64.44 201 PRO A CA 1
ATOM 1499 C C . PRO A 1 201 ? -7.474 0.497 -0.110 1.00 64.44 201 PRO A C 1
ATOM 1501 O O . PRO A 1 201 ? -7.446 -0.664 0.308 1.00 64.44 201 PRO A O 1
ATOM 1504 N N . ALA A 1 202 ? -7.951 1.508 0.625 1.00 59.12 202 ALA A N 1
ATOM 1505 C CA . ALA A 1 202 ? -8.385 1.373 2.020 1.00 59.12 202 ALA A CA 1
ATOM 1506 C C . ALA A 1 202 ? -9.281 0.145 2.296 1.00 59.12 202 ALA A C 1
ATOM 1508 O O . ALA A 1 202 ? -8.962 -0.598 3.223 1.00 59.12 202 ALA A O 1
ATOM 1509 N N . PRO A 1 203 ? -10.321 -0.162 1.487 1.00 58.12 203 PRO A N 1
ATOM 1510 C CA . PRO A 1 203 ? -11.174 -1.336 1.707 1.00 58.12 203 PRO A CA 1
ATOM 1511 C C . PRO A 1 203 ? -10.423 -2.674 1.643 1.00 58.12 203 PRO A C 1
ATOM 1513 O O . PRO A 1 203 ? -10.726 -3.598 2.393 1.00 58.12 203 PRO A O 1
ATOM 1516 N N . GLU A 1 204 ? -9.423 -2.783 0.769 1.00 61.66 204 GLU A N 1
ATOM 1517 C CA . GLU A 1 204 ? -8.621 -3.999 0.608 1.00 61.66 204 GLU A CA 1
ATOM 1518 C C . GLU A 1 204 ? -7.541 -4.113 1.690 1.00 61.66 204 GLU A C 1
ATOM 1520 O O . GLU A 1 204 ? -7.292 -5.211 2.183 1.00 61.66 204 GLU A O 1
ATOM 1525 N N . ARG A 1 205 ? -6.960 -2.989 2.139 1.00 64.75 205 ARG A N 1
ATOM 1526 C CA . ARG A 1 205 ? -6.062 -2.945 3.316 1.00 64.75 205 ARG A CA 1
ATOM 1527 C C . ARG A 1 205 ? -6.788 -3.310 4.601 1.00 64.75 205 ARG A C 1
ATOM 1529 O O . ARG A 1 205 ? -6.221 -3.955 5.474 1.00 64.75 205 ARG A O 1
ATOM 1536 N N . LEU A 1 206 ? -8.053 -2.910 4.691 1.00 65.12 206 LEU A N 1
ATOM 1537 C CA . LEU A 1 206 ? -8.954 -3.295 5.763 1.00 65.12 206 LEU A CA 1
ATOM 1538 C C . LEU A 1 206 ? -9.326 -4.782 5.682 1.00 65.12 206 LEU A C 1
ATOM 1540 O O . LEU A 1 206 ? -9.813 -5.308 6.667 1.00 65.12 206 LEU A O 1
ATOM 1544 N N . GLY A 1 207 ? -9.072 -5.495 4.578 1.00 57.62 207 GLY A N 1
ATOM 1545 C CA . GLY A 1 207 ? -9.038 -6.963 4.535 1.00 57.62 207 GLY A CA 1
ATOM 1546 C C . GLY A 1 207 ? -10.226 -7.664 5.206 1.00 57.62 207 GLY A C 1
ATOM 1547 O O . GLY A 1 207 ? -10.024 -8.569 6.020 1.00 57.62 207 GLY A O 1
ATOM 1548 N N . GLY A 1 208 ? -11.458 -7.221 4.931 1.00 63.34 208 GLY A N 1
ATOM 1549 C CA . GLY A 1 208 ? -12.678 -7.759 5.552 1.00 63.34 208 GLY A CA 1
ATOM 1550 C C . GLY A 1 208 ? -12.872 -7.356 7.019 1.00 63.34 208 GLY A C 1
ATOM 1551 O O . GLY A 1 208 ? -13.457 -8.102 7.801 1.00 63.34 208 GLY A O 1
ATOM 1552 N N . VAL A 1 209 ? -12.275 -6.251 7.466 1.00 73.50 209 VAL A N 1
ATOM 1553 C CA . VAL A 1 209 ? -12.595 -5.594 8.737 1.00 73.50 209 VAL A CA 1
ATOM 1554 C C . VAL A 1 209 ? -13.981 -4.983 8.581 1.00 73.50 209 VAL A C 1
ATOM 1556 O O . VAL A 1 209 ? -14.169 -4.004 7.870 1.00 73.50 209 VAL A O 1
ATOM 1559 N N . GLU A 1 210 ? -14.948 -5.617 9.229 1.00 83.94 210 GLU A N 1
ATOM 1560 C CA . GLU A 1 210 ? -16.349 -5.214 9.278 1.00 83.94 210 GLU A CA 1
ATOM 1561 C C . GLU A 1 210 ? -16.774 -5.117 10.749 1.00 83.94 210 GLU A C 1
ATOM 1563 O O . GLU A 1 210 ? -16.177 -5.798 11.597 1.00 83.94 210 GLU A O 1
ATOM 1568 N N . PRO A 1 211 ? -17.794 -4.304 11.078 1.00 90.81 211 PRO A N 1
ATOM 1569 C CA . PRO A 1 211 ? -18.370 -4.275 12.418 1.00 90.81 211 PRO A CA 1
ATOM 1570 C C . PRO A 1 211 ? -18.682 -5.682 12.957 1.00 90.81 211 PRO A C 1
ATOM 1572 O O . PRO A 1 211 ? -19.227 -6.528 12.252 1.00 90.81 211 PRO A O 1
ATOM 1575 N N . GLY A 1 212 ? -18.317 -5.936 14.213 1.00 89.88 212 GLY A N 1
ATOM 1576 C CA . GLY A 1 212 ? -18.439 -7.224 14.899 1.00 89.88 212 GLY A CA 1
ATOM 1577 C C . GLY A 1 212 ? -17.242 -8.166 14.729 1.00 89.88 212 GLY A C 1
ATOM 1578 O O . GLY A 1 212 ? -17.141 -9.171 15.435 1.00 89.88 212 GLY A O 1
ATOM 1579 N N . ARG A 1 213 ? -16.301 -7.878 13.819 1.00 91.69 213 ARG A N 1
ATOM 1580 C CA . ARG A 1 213 ? -15.111 -8.721 13.645 1.00 91.69 213 ARG A CA 1
ATOM 1581 C C . ARG A 1 213 ? -14.114 -8.512 14.782 1.00 91.69 213 ARG A C 1
ATOM 1583 O O . ARG A 1 213 ? -13.869 -7.389 15.208 1.00 91.69 213 ARG A O 1
ATOM 1590 N N . ILE A 1 214 ? -13.465 -9.593 15.215 1.00 92.75 214 ILE A N 1
ATOM 1591 C CA . ILE A 1 214 ? -12.354 -9.525 16.168 1.00 92.75 214 ILE A CA 1
ATOM 1592 C C . ILE A 1 214 ? -11.027 -9.359 15.423 1.00 92.75 214 ILE A C 1
ATOM 1594 O O . ILE A 1 214 ? -10.696 -10.153 14.541 1.00 92.75 214 ILE A O 1
ATOM 1598 N N . VAL A 1 215 ? -10.256 -8.346 15.808 1.00 91.94 215 VAL A N 1
ATOM 1599 C CA . VAL A 1 215 ? -8.945 -8.006 15.246 1.00 91.94 215 VAL A CA 1
ATOM 1600 C C . VAL A 1 215 ? -7.869 -8.000 16.328 1.00 91.94 215 VAL A C 1
ATOM 1602 O O . VAL A 1 215 ? -8.154 -7.859 17.519 1.00 91.94 215 VAL A O 1
ATOM 1605 N N . ARG A 1 216 ? -6.611 -8.154 15.913 1.00 93.06 216 ARG A N 1
ATOM 1606 C CA . ARG A 1 216 ? -5.431 -7.993 16.771 1.00 93.06 216 ARG A CA 1
ATOM 1607 C C . ARG A 1 216 ? -4.569 -6.863 16.241 1.00 93.06 216 ARG A C 1
ATOM 1609 O O . ARG A 1 216 ? -4.469 -6.696 15.031 1.00 93.06 216 ARG A O 1
ATOM 1616 N N . GLY A 1 217 ? -3.928 -6.130 17.140 1.00 93.44 217 GLY A N 1
ATOM 1617 C CA . GLY A 1 217 ? -3.013 -5.064 16.760 1.00 93.44 217 GLY A CA 1
ATOM 1618 C C . GLY A 1 217 ? -2.118 -4.618 17.902 1.00 93.44 217 GLY A C 1
ATOM 1619 O O . GLY A 1 217 ? -2.264 -5.063 19.042 1.00 93.44 217 GLY A O 1
ATOM 1620 N N . ARG A 1 218 ? -1.174 -3.734 17.586 1.00 96.75 218 ARG A N 1
ATOM 1621 C CA . ARG A 1 218 ? -0.183 -3.220 18.533 1.00 96.75 218 ARG A CA 1
ATOM 1622 C C . ARG A 1 218 ? -0.503 -1.789 18.919 1.00 96.75 218 ARG A C 1
ATOM 1624 O O . ARG A 1 218 ? -0.691 -0.938 18.060 1.00 96.75 218 ARG A O 1
ATOM 1631 N N . VAL A 1 219 ? -0.520 -1.496 20.211 1.00 96.88 219 VAL A N 1
ATOM 1632 C CA . VAL A 1 219 ? -0.769 -0.143 20.710 1.00 96.88 219 VAL A CA 1
ATOM 1633 C C . VAL A 1 219 ? 0.381 0.771 20.302 1.00 96.88 219 VAL A C 1
ATOM 1635 O O . VAL A 1 219 ? 1.536 0.509 20.637 1.00 96.88 219 VAL A O 1
ATOM 1638 N N . THR A 1 220 ? 0.071 1.856 19.603 1.00 95.88 220 THR A N 1
ATOM 1639 C CA . THR A 1 220 ? 1.052 2.847 19.138 1.00 95.88 220 THR A CA 1
ATOM 1640 C C . THR A 1 220 ? 1.028 4.132 19.956 1.00 95.88 220 THR A C 1
ATOM 1642 O O . THR A 1 220 ? 2.035 4.833 20.003 1.00 95.88 220 THR A O 1
ATOM 1645 N N . GLY A 1 221 ? -0.073 4.421 20.657 1.00 94.88 221 GLY A N 1
ATOM 1646 C CA . GLY A 1 221 ? -0.185 5.597 21.518 1.00 94.88 221 GLY A CA 1
ATOM 1647 C C . GLY A 1 221 ? -1.395 5.554 22.448 1.00 94.88 221 GLY A C 1
ATOM 1648 O O . GLY A 1 221 ? -2.426 4.977 22.108 1.00 94.88 221 GLY A O 1
ATOM 1649 N N . THR A 1 222 ? -1.272 6.191 23.611 1.00 95.50 222 THR A N 1
ATOM 1650 C CA . THR A 1 222 ? -2.322 6.286 24.642 1.00 95.50 222 THR A CA 1
ATOM 1651 C C . THR A 1 222 ? -2.529 7.734 25.105 1.00 95.50 222 THR A C 1
ATOM 1653 O O . THR A 1 222 ? -2.331 8.048 26.272 1.00 95.50 222 THR A O 1
ATOM 1656 N N . PRO A 1 223 ? -2.866 8.696 24.228 1.00 93.25 223 PRO A N 1
ATOM 1657 C CA . PRO A 1 223 ? -3.219 10.025 24.717 1.00 93.25 223 PRO A CA 1
ATOM 1658 C C . PRO A 1 223 ? -4.460 9.964 25.619 1.00 93.25 223 PRO A C 1
ATOM 1660 O O . PRO A 1 223 ? -5.287 9.070 25.493 1.00 93.25 223 PRO A O 1
ATOM 1663 N N . HIS A 1 224 ? -4.660 10.973 26.469 1.00 88.56 224 HIS A N 1
ATOM 1664 C CA . HIS A 1 224 ? -5.782 11.038 27.425 1.00 88.56 224 HIS A CA 1
ATOM 1665 C C . HIS A 1 224 ? -7.182 10.815 26.815 1.00 88.56 224 HIS A C 1
ATOM 1667 O O . HIS A 1 224 ? -8.126 10.487 27.529 1.00 88.56 224 HIS A O 1
ATOM 1673 N N . PHE A 1 225 ? -7.335 11.020 25.506 1.00 91.06 225 PHE A N 1
ATOM 1674 C CA . PHE A 1 225 ? -8.600 10.855 24.804 1.00 91.06 225 PHE A CA 1
ATOM 1675 C C . PHE A 1 225 ? -8.810 9.465 24.193 1.00 91.06 225 PHE A C 1
ATOM 1677 O O . PHE A 1 225 ? -9.888 9.247 23.659 1.00 91.06 225 PHE A O 1
ATOM 1684 N N . GLY A 1 226 ? -7.868 8.518 24.267 1.00 93.44 226 GLY A N 1
ATOM 1685 C CA . GLY A 1 226 ? -8.087 7.148 23.788 1.00 93.44 226 GLY A CA 1
ATOM 1686 C C . GLY A 1 226 ? -6.811 6.356 23.503 1.00 93.44 226 GLY A C 1
ATOM 1687 O O . GLY A 1 226 ? -5.703 6.791 23.797 1.00 93.44 226 GLY A O 1
ATOM 1688 N N . VAL A 1 227 ? -6.972 5.175 22.909 1.00 96.75 227 VAL A N 1
ATOM 1689 C CA . VAL A 1 227 ? -5.870 4.273 22.541 1.00 96.75 227 VAL A CA 1
ATOM 1690 C C . VAL A 1 227 ? -5.814 4.125 21.028 1.00 96.75 227 VAL A C 1
ATOM 1692 O O . VAL A 1 227 ? -6.820 3.804 20.396 1.00 96.75 227 VAL A O 1
ATOM 1695 N N . PHE A 1 228 ? -4.630 4.309 20.455 1.00 95.44 228 PHE A N 1
ATOM 1696 C CA . PHE A 1 228 ? -4.348 4.038 19.051 1.00 95.44 228 PHE A CA 1
ATOM 1697 C C . PHE A 1 228 ? -3.687 2.676 18.898 1.00 95.44 228 PHE A C 1
ATOM 1699 O O . PHE A 1 228 ? -2.737 2.348 19.613 1.00 95.44 228 PHE A O 1
ATOM 1706 N N . VAL A 1 229 ? -4.190 1.890 17.952 1.00 95.19 229 VAL A N 1
ATOM 1707 C CA . VAL A 1 229 ? -3.757 0.518 17.694 1.00 95.19 229 VAL A CA 1
ATOM 1708 C C . VAL A 1 229 ? -3.395 0.398 16.220 1.00 95.19 229 VAL A C 1
ATOM 1710 O O . VAL A 1 229 ? -4.221 0.661 15.357 1.00 95.19 229 VAL A O 1
ATOM 1713 N N . ASP A 1 230 ? -2.165 0.013 15.915 1.00 91.56 230 ASP A N 1
ATOM 1714 C CA . ASP A 1 230 ? -1.766 -0.378 14.565 1.00 91.56 230 ASP A CA 1
ATOM 1715 C C . ASP A 1 230 ? -2.290 -1.787 14.275 1.00 91.56 230 ASP A C 1
ATOM 1717 O O . ASP A 1 230 ? -1.958 -2.742 14.987 1.00 91.56 230 ASP A O 1
ATOM 1721 N N . LEU A 1 231 ? -3.144 -1.896 13.257 1.00 88.50 231 LEU A N 1
ATOM 1722 C CA . LEU A 1 231 ? -3.730 -3.154 12.797 1.00 88.50 231 LEU A CA 1
ATOM 1723 C C . LEU A 1 231 ? -2.917 -3.795 11.660 1.00 88.50 231 LEU A C 1
ATOM 1725 O O . LEU A 1 231 ? -3.284 -4.864 11.178 1.00 88.50 231 LEU A O 1
ATOM 1729 N N . GLY A 1 232 ? -1.807 -3.173 11.253 1.00 80.44 232 GLY A N 1
ATOM 1730 C CA . GLY A 1 232 ? -0.993 -3.600 10.125 1.00 80.44 232 GLY A CA 1
ATOM 1731 C C . GLY A 1 232 ? -1.381 -2.902 8.825 1.00 80.44 232 GLY A C 1
ATOM 1732 O O . GLY A 1 232 ? -2.420 -2.256 8.702 1.00 80.44 232 GLY A O 1
ATOM 1733 N N . ASP A 1 233 ? -0.476 -2.979 7.847 1.00 72.38 233 ASP A N 1
ATOM 1734 C CA . ASP A 1 233 ? -0.630 -2.385 6.517 1.00 72.38 233 ASP A CA 1
ATOM 1735 C C . ASP A 1 233 ? -1.039 -0.901 6.512 1.00 72.38 233 ASP A C 1
ATOM 1737 O O . ASP A 1 233 ? -1.609 -0.411 5.543 1.00 72.38 233 ASP A O 1
ATOM 1741 N N . GLY A 1 234 ? -0.697 -0.160 7.573 1.00 72.50 234 GLY A N 1
ATOM 1742 C CA . GLY A 1 234 ? -1.000 1.260 7.770 1.00 72.50 234 GLY A CA 1
ATOM 1743 C C . GLY A 1 234 ? -2.442 1.558 8.196 1.00 72.50 234 GLY A C 1
ATOM 1744 O O . GLY A 1 234 ? -2.839 2.719 8.152 1.00 72.50 234 GLY A O 1
ATOM 1745 N N . VAL A 1 235 ? -3.243 0.540 8.521 1.00 81.62 235 VAL A N 1
ATOM 1746 C CA . VAL A 1 235 ? -4.592 0.715 9.072 1.00 81.62 235 VAL A CA 1
ATOM 1747 C C . VAL A 1 235 ? -4.478 1.055 10.555 1.00 81.62 235 VAL A C 1
ATOM 1749 O O . VAL A 1 235 ? -3.862 0.317 11.326 1.00 81.62 235 VAL A O 1
ATOM 1752 N N . GLN A 1 236 ? -5.114 2.151 10.971 1.00 87.38 236 GLN A N 1
ATOM 1753 C CA . GLN A 1 236 ? -5.113 2.583 12.364 1.00 87.38 236 GLN A CA 1
ATOM 1754 C C . GLN A 1 236 ? -6.481 2.365 13.018 1.00 87.38 236 GLN A C 1
ATOM 1756 O O . GLN A 1 236 ? -7.514 2.864 12.572 1.00 87.38 236 GLN A O 1
ATOM 1761 N N . GLY A 1 237 ? -6.466 1.634 14.124 1.00 93.31 237 GLY A N 1
ATOM 1762 C CA . GLY A 1 237 ? -7.580 1.475 15.037 1.00 93.31 237 GLY A CA 1
ATOM 1763 C C . GLY A 1 237 ? -7.576 2.524 16.149 1.00 93.31 237 GLY A C 1
ATOM 1764 O O . GLY A 1 237 ? -6.518 2.921 16.642 1.00 93.31 237 GLY A O 1
ATOM 1765 N N . TYR A 1 238 ? -8.765 2.929 16.586 1.00 95.62 238 TYR A N 1
ATOM 1766 C CA . TYR A 1 238 ? -8.975 3.831 17.714 1.00 95.62 238 TYR A CA 1
ATOM 1767 C C . TYR A 1 238 ? -9.971 3.236 18.714 1.00 95.62 238 TYR A C 1
ATOM 1769 O O . TYR A 1 238 ? -11.107 2.911 18.363 1.00 95.62 238 TYR A O 1
ATOM 1777 N N . VAL A 1 239 ? -9.558 3.140 19.978 1.00 96.75 239 VAL A N 1
ATOM 1778 C CA . VAL A 1 239 ? -10.405 2.740 21.108 1.00 96.75 239 VAL A CA 1
ATOM 1779 C C . VAL A 1 239 ? -10.667 3.972 21.970 1.00 96.75 239 VAL A C 1
ATOM 1781 O O . VAL A 1 239 ? -9.750 4.533 22.572 1.00 96.75 239 VAL A O 1
ATOM 1784 N N . SER A 1 240 ? -11.926 4.400 22.062 1.00 95.31 240 SER A N 1
ATOM 1785 C CA . SER A 1 240 ? -12.307 5.473 22.990 1.00 95.31 240 SER A CA 1
ATOM 1786 C C . SER A 1 240 ? -12.222 5.005 24.452 1.00 95.31 240 SER A C 1
ATOM 1788 O O . SER A 1 240 ? -12.445 3.820 24.693 1.00 95.31 240 SER A O 1
ATOM 1790 N N . PRO A 1 241 ? -12.027 5.894 25.446 1.00 94.69 241 PRO A N 1
ATOM 1791 C CA . PRO A 1 241 ? -11.828 5.507 26.846 1.00 94.69 241 PRO A CA 1
ATOM 1792 C C . PRO A 1 241 ? -12.944 4.625 27.410 1.00 94.69 241 PRO A C 1
ATOM 1794 O O . PRO A 1 241 ? -12.685 3.673 28.140 1.00 94.69 241 PRO A O 1
ATOM 1797 N N . VAL A 1 242 ? -14.189 4.887 27.003 1.00 92.50 242 VAL A N 1
ATOM 1798 C CA . VAL A 1 242 ? -15.351 4.099 27.433 1.00 92.50 242 VAL A CA 1
ATOM 1799 C C . VAL A 1 242 ? -15.349 2.671 26.891 1.00 92.50 242 VAL A C 1
ATOM 1801 O O . VAL A 1 242 ? -16.064 1.845 27.436 1.00 92.50 242 VAL A O 1
ATOM 1804 N N . GLU A 1 243 ? -14.574 2.364 25.850 1.00 96.00 243 GLU A N 1
ATOM 1805 C CA . GLU A 1 243 ? -14.502 1.060 25.173 1.00 96.00 243 GLU A CA 1
ATOM 1806 C C . GLU A 1 243 ? -13.275 0.223 25.593 1.00 96.00 243 GLU A C 1
ATOM 1808 O O . GLU A 1 243 ? -13.071 -0.878 25.082 1.00 96.00 243 GLU A O 1
ATOM 1813 N N . ILE A 1 244 ? -12.461 0.713 26.537 1.00 95.00 244 ILE A N 1
ATOM 1814 C CA . ILE A 1 244 ? -11.226 0.043 26.981 1.00 95.00 244 ILE A CA 1
ATOM 1815 C C . ILE A 1 244 ? -11.521 -1.116 27.940 1.00 95.00 244 ILE A C 1
ATOM 1817 O O . ILE A 1 244 ? -11.018 -2.218 27.760 1.00 95.00 244 ILE A O 1
ATOM 1821 N N . THR A 1 245 ? -12.316 -0.884 28.982 1.00 92.00 245 THR A N 1
ATOM 1822 C CA . THR A 1 245 ? -12.645 -1.903 29.990 1.00 92.00 245 THR A CA 1
ATOM 1823 C C . THR A 1 245 ? -13.955 -1.545 30.688 1.00 92.00 245 THR A C 1
ATOM 1825 O O . THR A 1 245 ? -14.380 -0.389 30.673 1.00 92.00 245 THR A O 1
ATOM 1828 N N . TRP A 1 246 ? -14.609 -2.530 31.304 1.00 87.50 246 TRP A N 1
ATOM 1829 C CA . TRP A 1 246 ? -15.777 -2.296 32.158 1.00 87.50 246 TRP A CA 1
ATOM 1830 C C . TRP A 1 246 ? -15.418 -1.716 33.534 1.00 87.50 246 TRP A C 1
ATOM 1832 O O . TRP A 1 246 ? -16.284 -1.172 34.220 1.00 87.50 246 TRP A O 1
ATOM 1842 N N . ARG A 1 247 ? -14.153 -1.837 33.951 1.00 84.62 247 ARG A N 1
ATOM 1843 C CA . ARG A 1 247 ? -13.668 -1.371 35.256 1.00 84.62 247 ARG A CA 1
ATOM 1844 C C . ARG A 1 247 ? -13.426 0.137 35.253 1.00 84.62 247 ARG A C 1
ATOM 1846 O O . ARG A 1 247 ? -13.101 0.727 34.226 1.00 84.62 247 ARG A O 1
ATOM 1853 N N . ARG A 1 248 ? -13.539 0.769 36.424 1.00 82.75 248 ARG A N 1
ATOM 1854 C CA . ARG A 1 248 ? -13.072 2.152 36.601 1.00 82.75 248 ARG A CA 1
ATOM 1855 C C . ARG A 1 248 ? -11.542 2.181 36.594 1.00 82.75 248 ARG A C 1
ATOM 1857 O O . ARG A 1 248 ? -10.912 1.308 37.184 1.00 82.75 248 ARG A O 1
ATOM 1864 N N . PHE A 1 249 ? -10.975 3.193 35.949 1.00 87.81 249 PHE A N 1
ATOM 1865 C CA . PHE A 1 249 ? -9.540 3.468 35.905 1.00 87.81 249 PHE A CA 1
ATOM 1866 C C . PHE A 1 249 ? -9.311 4.986 35.929 1.00 87.81 249 PHE A C 1
ATOM 1868 O O . PHE A 1 249 ? -10.210 5.743 35.553 1.00 87.81 249 PHE A O 1
ATOM 1875 N N . GLU A 1 250 ? -8.141 5.424 36.396 1.00 86.50 250 GLU A N 1
ATOM 1876 C CA . GLU A 1 250 ? -7.770 6.846 36.459 1.00 86.50 250 GLU A CA 1
ATOM 1877 C C . GLU A 1 250 ? -6.993 7.276 35.213 1.00 86.50 250 GLU A C 1
ATOM 1879 O O . GLU A 1 250 ? -7.295 8.320 34.632 1.00 86.50 250 GLU A O 1
ATOM 1884 N N . ALA A 1 251 ? -6.047 6.444 34.765 1.00 89.62 251 ALA A N 1
ATOM 1885 C CA . ALA A 1 251 ? -5.260 6.662 33.560 1.00 89.62 251 ALA A CA 1
ATOM 1886 C C . ALA A 1 251 ? -5.364 5.466 32.600 1.00 89.62 251 ALA A C 1
ATOM 1888 O O . ALA A 1 251 ? -5.532 4.316 33.008 1.00 89.62 251 ALA A O 1
ATOM 1889 N N . ILE A 1 252 ? -5.271 5.728 31.295 1.00 91.94 252 ILE A N 1
ATOM 1890 C CA . ILE A 1 252 ? -5.351 4.678 30.263 1.00 91.94 252 ILE A CA 1
ATOM 1891 C C . ILE A 1 252 ? -4.177 3.698 30.407 1.00 91.94 252 ILE A C 1
ATOM 1893 O O . ILE A 1 252 ? -4.338 2.492 30.212 1.00 91.94 252 ILE A O 1
ATOM 1897 N N . GLU A 1 253 ? -3.020 4.217 30.810 1.00 92.00 253 GLU A N 1
ATOM 1898 C CA . GLU A 1 253 ? -1.760 3.506 31.026 1.00 92.00 253 GLU A CA 1
ATOM 1899 C C . GLU A 1 253 ? -1.847 2.422 32.110 1.00 92.00 253 GLU A C 1
ATOM 1901 O O . GLU A 1 253 ? -1.058 1.470 32.098 1.00 92.00 253 GLU A O 1
ATOM 1906 N N . ASP A 1 254 ? -2.818 2.542 33.021 1.00 90.31 254 ASP A N 1
ATOM 1907 C CA . ASP A 1 254 ? -3.091 1.543 34.058 1.00 90.31 254 ASP A CA 1
ATOM 1908 C C . ASP A 1 254 ? -3.680 0.257 33.463 1.00 90.31 254 ASP A C 1
ATOM 1910 O O . ASP A 1 254 ? -3.569 -0.822 34.051 1.00 90.31 254 ASP A O 1
ATOM 1914 N N . VAL A 1 255 ? -4.308 0.364 32.287 1.00 92.06 255 VAL A N 1
ATOM 1915 C CA . VAL A 1 255 ? -5.022 -0.733 31.624 1.00 92.06 255 VAL A CA 1
ATOM 1916 C C . VAL A 1 255 ? -4.285 -1.210 30.374 1.00 92.06 255 VAL A C 1
ATOM 1918 O O . VAL A 1 255 ? -4.235 -2.412 30.113 1.00 92.06 255 VAL A O 1
ATOM 1921 N N . VAL A 1 256 ? -3.715 -0.285 29.597 1.00 94.25 256 VAL A N 1
ATOM 1922 C CA . VAL A 1 256 ? -3.099 -0.566 28.295 1.00 94.25 256 VAL A CA 1
ATOM 1923 C C . VAL A 1 256 ? -1.806 0.227 28.132 1.00 94.25 256 VAL A C 1
ATOM 1925 O O . VAL A 1 256 ? -1.769 1.423 28.400 1.00 94.25 256 VAL A O 1
ATOM 1928 N N . ARG A 1 257 ? -0.741 -0.416 27.642 1.00 94.69 257 ARG A N 1
ATOM 1929 C CA . ARG A 1 257 ? 0.574 0.219 27.440 1.00 94.69 257 ARG A CA 1
ATOM 1930 C C . ARG A 1 257 ? 0.954 0.323 25.967 1.00 94.69 257 ARG A C 1
ATOM 1932 O O . ARG A 1 257 ? 0.652 -0.566 25.176 1.00 94.69 257 ARG A O 1
ATOM 1939 N N . VAL A 1 258 ? 1.697 1.370 25.604 1.00 96.25 258 VAL A N 1
ATOM 1940 C CA . VAL A 1 258 ? 2.307 1.482 24.267 1.00 96.25 258 VAL A CA 1
ATOM 1941 C C . VAL A 1 258 ? 3.222 0.284 23.998 1.00 96.25 258 VAL A C 1
ATOM 1943 O O . VAL A 1 258 ? 3.975 -0.153 24.866 1.00 96.25 258 VAL A O 1
ATOM 1946 N N . GLY A 1 259 ? 3.128 -0.270 22.791 1.00 94.62 259 GLY A N 1
ATOM 1947 C CA . GLY A 1 259 ? 3.829 -1.476 22.361 1.00 94.62 259 GLY A CA 1
ATOM 1948 C C . GLY A 1 259 ? 3.119 -2.787 22.715 1.00 94.62 259 GLY A C 1
ATOM 1949 O O . GLY A 1 259 ? 3.516 -3.823 22.182 1.00 94.62 259 GLY A O 1
ATOM 1950 N N . GLN A 1 260 ? 2.078 -2.768 23.555 1.00 95.56 260 GLN A N 1
ATOM 1951 C CA . GLN A 1 260 ? 1.293 -3.953 23.912 1.00 95.56 260 GLN A CA 1
ATOM 1952 C C . GLN A 1 260 ? 0.495 -4.471 22.710 1.00 95.56 260 GLN A C 1
ATOM 1954 O O . GLN A 1 260 ? -0.089 -3.688 21.963 1.00 95.56 260 GLN A O 1
ATOM 1959 N N . GLU A 1 261 ? 0.431 -5.792 22.542 1.00 96.56 261 GLU A N 1
ATOM 1960 C CA . GLU A 1 261 ? -0.527 -6.408 21.622 1.00 96.56 261 GLU A CA 1
ATOM 1961 C C . GLU A 1 261 ? -1.887 -6.560 22.299 1.00 96.56 261 GLU A C 1
ATOM 1963 O O . GLU A 1 261 ? -1.992 -7.069 23.417 1.00 96.56 261 GLU A O 1
ATOM 1968 N N . VAL A 1 262 ? -2.933 -6.112 21.613 1.00 95.75 262 VAL A N 1
ATOM 1969 C CA . VAL A 1 262 ? -4.314 -6.144 22.088 1.00 95.75 262 VAL A CA 1
ATOM 1970 C C . VAL A 1 262 ? -5.202 -6.860 21.078 1.00 95.75 262 VAL A C 1
ATOM 1972 O O . VAL A 1 262 ? -4.935 -6.863 19.876 1.00 95.75 262 VAL A O 1
ATOM 1975 N N . THR A 1 263 ? -6.263 -7.489 21.578 1.00 95.50 263 THR A N 1
ATOM 1976 C CA . THR A 1 263 ? -7.356 -8.023 20.757 1.00 95.50 263 THR A CA 1
ATOM 1977 C C . THR A 1 263 ? -8.572 -7.133 20.987 1.00 95.50 263 THR A C 1
ATOM 1979 O O . THR A 1 263 ? -8.847 -6.792 22.134 1.00 95.50 263 THR A O 1
ATOM 1982 N N . ALA A 1 264 ? -9.271 -6.742 19.924 1.00 95.56 264 ALA A N 1
ATOM 1983 C CA . ALA A 1 264 ? -10.414 -5.836 19.990 1.00 95.56 264 ALA A CA 1
ATOM 1984 C C . ALA A 1 264 ? -11.516 -6.262 19.015 1.00 95.56 264 ALA A C 1
ATOM 1986 O O . ALA A 1 264 ? -11.229 -6.857 17.978 1.00 95.56 264 ALA A O 1
ATOM 1987 N N . GLU A 1 265 ? -12.762 -5.922 19.319 1.00 95.25 265 GLU A N 1
ATOM 1988 C CA . GLU A 1 265 ? -13.876 -5.997 18.374 1.00 95.25 265 GLU A CA 1
ATOM 1989 C C . GLU A 1 265 ? -13.984 -4.701 17.570 1.00 95.25 265 GLU A C 1
ATOM 1991 O O . GLU A 1 265 ? -13.799 -3.606 18.102 1.00 95.25 265 GLU A O 1
ATOM 1996 N N . VAL A 1 266 ? -14.296 -4.820 16.286 1.00 94.88 266 VAL A N 1
ATOM 1997 C CA . VAL A 1 266 ? -14.557 -3.696 15.391 1.00 94.88 266 VAL A CA 1
ATOM 1998 C C . VAL A 1 266 ? -15.965 -3.182 15.647 1.00 94.88 266 VAL A C 1
ATOM 2000 O O . VAL A 1 266 ? -16.936 -3.908 15.478 1.00 94.88 266 VAL A O 1
ATOM 2003 N N . LEU A 1 267 ? -16.090 -1.919 16.034 1.00 93.75 267 LEU A N 1
ATOM 2004 C CA . LEU A 1 267 ? -17.386 -1.271 16.224 1.00 93.75 267 LEU A CA 1
ATOM 2005 C C . LEU A 1 267 ? -17.894 -0.624 14.937 1.00 93.75 267 LEU A C 1
ATOM 2007 O O . LEU A 1 267 ? -19.089 -0.658 14.663 1.00 93.75 267 LEU A O 1
ATOM 2011 N N . ASP A 1 268 ? -16.990 0.008 14.190 1.00 91.56 268 ASP A N 1
ATOM 2012 C CA . ASP A 1 268 ? -17.311 0.804 13.008 1.00 91.56 268 ASP A CA 1
ATOM 2013 C C . ASP A 1 268 ? -16.067 0.997 12.131 1.00 91.56 268 ASP A C 1
ATOM 2015 O O . ASP A 1 268 ? -14.936 0.920 12.626 1.00 91.56 268 ASP A O 1
ATOM 2019 N N . VAL A 1 269 ? -16.274 1.264 10.842 1.00 86.94 269 VAL A N 1
ATOM 2020 C CA . VAL A 1 269 ? -15.206 1.404 9.844 1.00 86.94 269 VAL A CA 1
ATOM 2021 C C . VAL A 1 269 ? -15.437 2.661 9.013 1.00 86.94 269 VAL A C 1
ATOM 2023 O O . VAL A 1 269 ? -16.386 2.739 8.238 1.00 86.94 269 VAL A O 1
ATOM 2026 N N . ASP A 1 270 ? -14.527 3.626 9.136 1.00 80.62 270 ASP A N 1
ATOM 2027 C CA . ASP A 1 270 ? -14.485 4.817 8.292 1.00 80.62 270 ASP A CA 1
ATOM 2028 C C . ASP A 1 270 ? -13.511 4.568 7.133 1.00 80.62 270 ASP A C 1
ATOM 2030 O O . ASP A 1 270 ? -12.289 4.700 7.264 1.00 80.62 270 ASP A O 1
ATOM 2034 N N . ALA A 1 271 ? -14.069 4.158 5.992 1.00 71.81 271 ALA A N 1
ATOM 2035 C CA . ALA A 1 271 ? -13.297 3.850 4.794 1.00 71.81 271 ALA A CA 1
ATOM 2036 C C . ALA A 1 271 ? -12.669 5.096 4.145 1.00 71.81 271 ALA A C 1
ATOM 2038 O O . ALA A 1 271 ? -11.645 4.966 3.478 1.00 71.81 271 ALA A O 1
ATOM 2039 N N . GLU A 1 272 ? -13.247 6.288 4.336 1.00 67.25 272 GLU A N 1
ATOM 2040 C CA . GLU A 1 272 ? -12.706 7.531 3.770 1.00 67.25 272 GLU A CA 1
ATOM 2041 C C . GLU A 1 272 ? -11.459 7.989 4.529 1.00 67.25 272 GLU A C 1
ATOM 2043 O O . GLU A 1 272 ? -10.510 8.491 3.928 1.00 67.25 272 GLU A O 1
ATOM 2048 N N . ARG A 1 273 ? -11.451 7.810 5.854 1.00 69.38 273 ARG A N 1
ATOM 2049 C CA . ARG A 1 273 ? -10.349 8.241 6.730 1.00 69.38 273 ARG A CA 1
ATOM 2050 C C . ARG A 1 273 ? -9.362 7.126 7.063 1.00 69.38 273 ARG A C 1
ATOM 2052 O O . ARG A 1 273 ? -8.415 7.375 7.803 1.00 69.38 273 ARG A O 1
ATOM 2059 N N . GLU A 1 274 ? -9.587 5.922 6.540 1.00 71.25 274 GLU A N 1
ATOM 2060 C CA . GLU A 1 274 ? -8.823 4.704 6.845 1.00 71.25 274 GLU A CA 1
ATOM 2061 C C . GLU A 1 274 ? -8.735 4.404 8.357 1.00 71.25 274 GLU A C 1
ATOM 2063 O O . GLU A 1 274 ? -7.714 3.920 8.856 1.00 71.25 274 GLU A O 1
ATOM 2068 N N . GLN A 1 275 ? -9.802 4.708 9.103 1.00 81.19 275 GLN A N 1
ATOM 2069 C CA . GLN A 1 275 ? -9.854 4.564 10.560 1.00 81.19 275 GLN A CA 1
ATOM 2070 C C . GLN A 1 275 ? -10.874 3.512 10.987 1.00 81.19 275 GLN A C 1
ATOM 2072 O O . GLN A 1 275 ? -11.996 3.461 10.489 1.00 81.19 275 GLN A O 1
ATOM 2077 N N . VAL A 1 276 ? -10.500 2.697 11.972 1.00 91.00 276 VAL A N 1
ATOM 2078 C CA . VAL A 1 276 ? -11.363 1.644 12.521 1.00 91.00 276 VAL A CA 1
ATOM 2079 C C . VAL A 1 276 ? -11.668 1.951 13.981 1.00 91.00 276 VAL A C 1
ATOM 2081 O O . VAL A 1 276 ? -10.755 2.102 14.790 1.00 91.00 276 VAL A O 1
ATOM 2084 N N . ARG A 1 277 ? -12.945 2.029 14.361 1.00 94.94 277 ARG A N 1
ATOM 2085 C CA . ARG A 1 277 ? -13.321 2.152 15.776 1.00 94.94 277 ARG A CA 1
ATOM 2086 C C . ARG A 1 277 ? -13.337 0.774 16.408 1.00 94.94 277 ARG A C 1
ATOM 2088 O O . ARG A 1 277 ? -13.946 -0.147 15.874 1.00 94.94 277 ARG A O 1
ATOM 2095 N N . LEU A 1 278 ? -12.685 0.647 17.554 1.00 96.44 278 LEU A N 1
ATOM 2096 C CA . LEU A 1 278 ? -12.447 -0.624 18.224 1.00 96.44 278 LEU A CA 1
ATOM 2097 C C . LEU A 1 278 ? -12.983 -0.614 19.661 1.00 96.44 278 LEU A C 1
ATOM 2099 O O . LEU A 1 278 ? -13.051 0.437 20.304 1.00 96.44 278 LEU A O 1
ATOM 2103 N N . SER A 1 279 ? -13.299 -1.801 20.179 1.00 97.00 279 SER A N 1
ATOM 2104 C CA . SER A 1 279 ? -13.637 -2.045 21.581 1.00 97.00 279 SER A CA 1
ATOM 2105 C C . SER A 1 279 ? -12.830 -3.194 22.159 1.00 97.00 279 SER A C 1
ATOM 2107 O O . SER A 1 279 ? -12.866 -4.312 21.651 1.00 97.00 279 SER A O 1
ATOM 2109 N N . LEU A 1 280 ? -12.110 -2.923 23.245 1.00 95.75 280 LEU A N 1
ATOM 2110 C CA . LEU A 1 280 ? -11.399 -3.948 24.008 1.00 95.75 280 LEU A CA 1
ATOM 2111 C C . LEU A 1 280 ? -12.360 -4.653 24.971 1.00 95.75 280 LEU A C 1
ATOM 2113 O O . LEU A 1 280 ? -12.339 -5.876 25.089 1.00 95.75 280 LEU A O 1
ATOM 2117 N N . LYS A 1 281 ? -13.261 -3.889 25.604 1.00 94.00 281 LYS A N 1
ATOM 2118 C CA . LYS A 1 281 ? -14.208 -4.420 26.595 1.00 94.00 281 LYS A CA 1
ATOM 2119 C C . LYS A 1 281 ? -15.298 -5.306 25.986 1.00 94.00 281 LYS A C 1
ATOM 2121 O O . LYS A 1 281 ? -15.903 -6.081 26.717 1.00 94.00 281 LYS A O 1
ATOM 2126 N N . ALA A 1 282 ? -15.584 -5.193 24.684 1.00 92.00 282 ALA A N 1
ATOM 2127 C CA . ALA A 1 282 ? -16.597 -6.021 24.018 1.00 92.00 282 ALA A CA 1
ATOM 2128 C C . ALA A 1 282 ? -16.272 -7.528 24.084 1.00 92.00 282 ALA A C 1
ATOM 2130 O O . ALA A 1 282 ? -17.174 -8.361 24.063 1.00 92.00 282 ALA A O 1
ATOM 2131 N N . LEU A 1 283 ? -14.991 -7.870 24.263 1.00 89.06 283 LEU A N 1
ATOM 2132 C CA . LEU A 1 283 ? -14.522 -9.243 24.467 1.00 89.06 283 LEU A CA 1
ATOM 2133 C C . LEU A 1 283 ? -14.759 -9.767 25.891 1.00 89.06 283 LEU A C 1
ATOM 2135 O O . LEU A 1 283 ? -14.616 -10.963 26.146 1.00 89.06 283 LEU A O 1
ATOM 2139 N N . GLU A 1 284 ? -15.086 -8.883 26.831 1.00 88.38 284 GLU A N 1
ATOM 2140 C CA . GLU A 1 284 ? -15.369 -9.221 28.220 1.00 88.38 284 GLU A CA 1
ATOM 2141 C C . GLU A 1 284 ? -16.889 -9.336 28.430 1.00 88.38 284 GLU A C 1
ATOM 2143 O O . GLU A 1 284 ? -17.652 -8.514 27.912 1.00 88.38 284 GLU A O 1
ATOM 2148 N N . PRO A 1 285 ? -17.371 -10.313 29.222 1.00 86.44 285 PRO A N 1
ATOM 2149 C CA . PRO A 1 285 ? -18.785 -10.395 29.565 1.00 86.44 285 PRO A CA 1
ATOM 2150 C C . PRO A 1 285 ? -19.275 -9.103 30.226 1.00 86.44 285 PRO A C 1
ATOM 2152 O O . PRO A 1 285 ? -18.735 -8.695 31.251 1.00 86.44 285 PRO A O 1
ATOM 2155 N N . ASP A 1 286 ? -20.339 -8.501 29.686 1.00 87.94 286 ASP A N 1
ATOM 2156 C CA . ASP A 1 286 ? -20.965 -7.310 30.271 1.00 87.94 286 ASP A CA 1
ATOM 2157 C C . ASP A 1 286 ? -21.391 -7.581 31.731 1.00 87.94 286 ASP A C 1
ATOM 2159 O O . ASP A 1 286 ? -22.315 -8.382 31.945 1.00 87.94 286 ASP A O 1
ATOM 2163 N N . PRO A 1 287 ? -20.786 -6.909 32.735 1.00 88.38 287 PRO A N 1
ATOM 2164 C CA . PRO A 1 287 ? -21.056 -7.170 34.147 1.00 88.38 287 PRO A CA 1
ATOM 2165 C C . PRO A 1 287 ? -22.534 -7.041 34.507 1.00 88.38 287 PRO A C 1
ATOM 2167 O O . PRO A 1 287 ? -23.054 -7.834 35.292 1.00 88.38 287 PRO A O 1
ATOM 2170 N N . LEU A 1 288 ? -23.247 -6.098 33.879 1.00 88.38 288 LEU A N 1
ATOM 2171 C CA . LEU A 1 288 ? -24.678 -5.908 34.102 1.0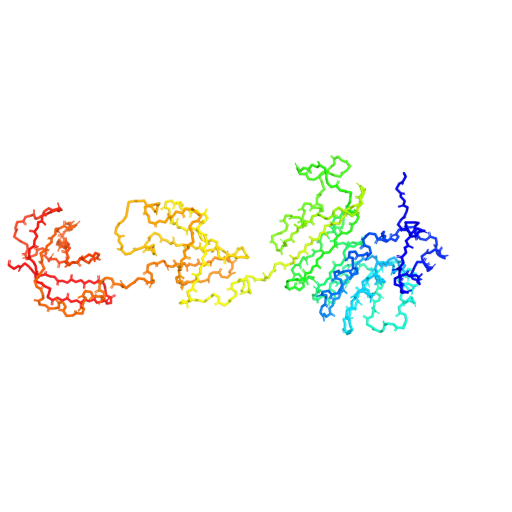0 88.38 288 LEU A CA 1
ATOM 2172 C C . LEU A 1 288 ? -25.484 -7.116 33.614 1.00 88.38 288 LEU A C 1
ATOM 2174 O O . LEU A 1 288 ? -26.372 -7.599 34.315 1.00 88.38 288 LEU A O 1
ATOM 2178 N N . SER A 1 289 ? -25.175 -7.610 32.416 1.00 87.75 289 SER A N 1
ATOM 2179 C CA . SER A 1 289 ? -25.842 -8.776 31.832 1.00 87.75 289 SER A CA 1
ATOM 2180 C C . SER A 1 289 ? -25.542 -10.051 32.622 1.00 87.75 289 SER A C 1
ATOM 2182 O O . SER A 1 289 ? -26.421 -10.897 32.790 1.00 87.75 289 SER A O 1
ATOM 2184 N N . VAL A 1 290 ? -24.319 -10.181 33.146 1.00 88.62 290 VAL A N 1
ATOM 2185 C CA . VAL A 1 290 ? -23.937 -11.278 34.044 1.00 88.62 290 VAL A CA 1
ATOM 2186 C C . VAL A 1 290 ? -24.714 -11.198 35.355 1.00 88.62 290 VAL A C 1
ATOM 2188 O O . VAL A 1 290 ? -25.319 -12.193 35.752 1.00 88.62 290 VAL A O 1
ATOM 2191 N N . PHE A 1 291 ? -24.734 -10.026 35.992 1.00 90.81 291 PHE A N 1
ATOM 2192 C CA . PHE A 1 291 ? -25.430 -9.793 37.254 1.00 90.81 291 PHE A CA 1
ATOM 2193 C C . PHE A 1 291 ? -26.936 -10.019 37.126 1.00 90.81 291 PHE A C 1
ATOM 2195 O O . PHE A 1 291 ? -27.531 -10.657 37.984 1.00 90.81 291 PHE A O 1
ATOM 2202 N N . ALA A 1 292 ? -27.555 -9.560 36.036 1.00 89.56 292 ALA A N 1
ATOM 2203 C CA . ALA A 1 292 ? -29.000 -9.642 35.840 1.00 89.56 292 ALA A CA 1
ATOM 2204 C C . ALA A 1 292 ? -29.567 -11.070 35.869 1.00 89.56 292 ALA A C 1
ATOM 2206 O O . ALA A 1 292 ? -30.754 -11.252 36.157 1.00 89.56 292 ALA A O 1
ATOM 2207 N N . ARG A 1 293 ? -28.744 -12.091 35.597 1.00 89.12 293 ARG A N 1
ATOM 2208 C CA . ARG A 1 293 ? -29.153 -13.499 35.640 1.00 89.12 293 ARG A CA 1
ATOM 2209 C C . ARG A 1 293 ? -29.449 -13.930 37.080 1.00 89.12 293 ARG A C 1
ATOM 2211 O O . ARG A 1 293 ? -28.556 -14.334 37.814 1.00 89.12 293 ARG A O 1
ATOM 2218 N N . GLY A 1 294 ? -30.724 -13.859 37.462 1.00 85.62 294 GLY A N 1
ATOM 2219 C CA . GLY A 1 294 ? -31.204 -14.276 38.784 1.00 85.62 294 GLY A CA 1
ATOM 2220 C C . GLY A 1 294 ? -31.010 -13.237 39.892 1.00 85.62 294 GLY A C 1
ATOM 2221 O O . GLY A 1 294 ? -31.082 -13.594 41.062 1.00 85.62 294 GLY A O 1
ATOM 2222 N N . ALA A 1 295 ? -30.760 -11.968 39.551 1.00 91.25 295 ALA A N 1
ATOM 2223 C CA . ALA A 1 295 ? -30.580 -10.914 40.552 1.00 91.25 295 ALA A CA 1
ATOM 2224 C C . ALA A 1 2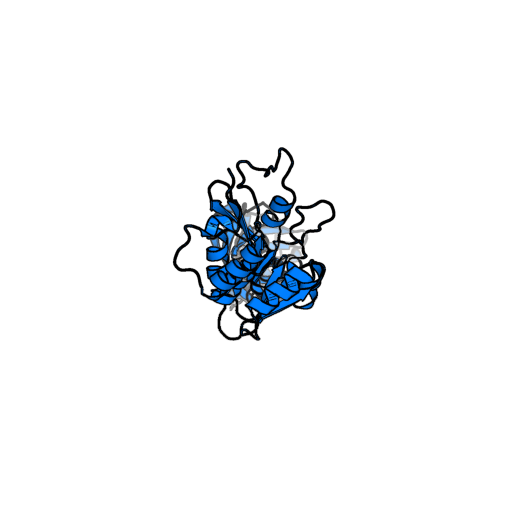95 ? -31.883 -10.294 41.072 1.00 91.25 295 ALA A C 1
ATOM 2226 O O . ALA A 1 295 ? -31.831 -9.608 42.082 1.00 91.25 295 ALA A O 1
ATOM 2227 N N . LEU A 1 296 ? -33.034 -10.493 40.422 1.00 94.19 296 LEU A N 1
ATOM 2228 C CA . LEU A 1 296 ? -34.298 -9.919 40.899 1.00 94.19 296 LEU A CA 1
ATOM 2229 C C . LEU A 1 296 ? -34.665 -10.491 42.282 1.00 94.19 296 LEU A C 1
ATOM 2231 O O . LEU A 1 296 ? -34.659 -11.708 42.455 1.00 94.19 296 LEU A O 1
ATOM 2235 N N . GLY A 1 297 ? -34.962 -9.622 43.250 1.00 94.12 297 GLY A N 1
ATOM 2236 C CA . GLY A 1 297 ? -35.203 -9.980 44.654 1.00 94.12 297 GLY A CA 1
ATOM 2237 C C . GLY A 1 297 ? -33.936 -10.295 45.461 1.00 94.12 297 GLY A C 1
ATOM 2238 O O . GLY A 1 297 ? -34.010 -10.682 46.625 1.00 94.12 297 GLY A O 1
ATOM 2239 N N . ARG A 1 298 ? -32.741 -10.171 44.866 1.00 95.56 298 ARG A N 1
ATOM 2240 C CA . ARG A 1 298 ? -31.478 -10.395 45.579 1.00 95.56 298 ARG A CA 1
ATOM 2241 C C . ARG A 1 298 ? -31.175 -9.209 46.490 1.00 95.56 298 ARG A C 1
ATOM 2243 O O . ARG A 1 298 ? -31.203 -8.067 46.037 1.00 95.56 298 ARG A O 1
ATOM 2250 N N . ILE A 1 299 ? -30.790 -9.503 47.730 1.00 96.00 299 ILE A N 1
ATOM 2251 C CA . ILE A 1 299 ? -30.251 -8.516 48.668 1.00 96.00 299 ILE A CA 1
ATOM 2252 C C . ILE A 1 299 ? -28.738 -8.395 48.455 1.00 96.00 299 ILE A C 1
ATOM 2254 O O . ILE A 1 299 ? -28.004 -9.388 48.466 1.00 96.00 299 ILE A O 1
ATOM 2258 N N . CYS A 1 300 ? -28.278 -7.168 48.256 1.00 94.88 300 CYS A N 1
ATOM 2259 C CA . CYS A 1 300 ? -26.895 -6.787 48.034 1.00 94.88 300 CYS A CA 1
ATOM 2260 C C . CYS A 1 300 ? -26.468 -5.788 49.107 1.00 94.88 300 CYS A C 1
ATOM 2262 O O . CYS A 1 300 ? -27.242 -4.924 49.505 1.00 94.88 300 CYS A O 1
ATOM 2264 N N . ARG A 1 301 ? -25.215 -5.882 49.545 1.00 96.12 301 ARG A N 1
ATOM 2265 C CA . ARG A 1 301 ? -24.595 -4.893 50.422 1.00 96.12 301 ARG A CA 1
ATOM 2266 C C . ARG A 1 301 ? -23.388 -4.305 49.708 1.00 96.12 301 ARG A C 1
ATOM 2268 O O . ARG A 1 301 ? -22.572 -5.074 49.198 1.00 96.12 301 ARG A O 1
ATOM 2275 N N . GLY A 1 302 ? -23.299 -2.984 49.664 1.00 95.88 302 GLY A N 1
ATOM 2276 C CA . GLY A 1 302 ? -22.150 -2.311 49.081 1.00 95.88 302 GLY A CA 1
ATOM 2277 C C . GLY A 1 302 ? -22.166 -0.799 49.277 1.00 95.88 302 GLY A C 1
ATOM 2278 O O . GLY A 1 302 ? -23.144 -0.236 49.784 1.00 95.88 302 GLY A O 1
ATOM 2279 N N . PRO A 1 303 ? -21.079 -0.130 48.871 1.00 96.75 303 PRO A N 1
ATOM 2280 C CA . PRO A 1 303 ? -20.903 1.291 49.106 1.00 96.75 303 PRO A CA 1
ATOM 2281 C C . PRO A 1 303 ? -21.733 2.140 48.138 1.00 96.75 303 PRO A C 1
ATOM 2283 O O . PRO A 1 303 ? -21.928 1.796 46.966 1.00 96.75 303 PRO A O 1
ATOM 2286 N N . VAL A 1 304 ? -22.160 3.313 48.604 1.00 96.69 304 VAL A N 1
ATOM 2287 C CA . VAL A 1 304 ? -22.666 4.395 47.758 1.00 96.69 304 VAL A CA 1
ATOM 2288 C C . VAL A 1 304 ? -21.522 4.892 46.882 1.00 96.69 304 VAL A C 1
ATOM 2290 O O . VAL A 1 304 ? -20.523 5.417 47.371 1.00 96.69 304 VAL A O 1
ATOM 2293 N N . THR A 1 305 ? -21.671 4.770 45.570 1.00 95.06 305 THR A N 1
ATOM 2294 C CA . THR A 1 305 ? -20.657 5.199 44.601 1.00 95.06 305 THR A CA 1
ATOM 2295 C C . THR A 1 305 ? -20.888 6.621 44.112 1.00 95.06 305 THR A C 1
ATOM 2297 O O . THR A 1 305 ? -19.937 7.298 43.713 1.00 95.06 305 THR A O 1
ATOM 2300 N N . LYS A 1 306 ? -22.145 7.083 44.111 1.00 94.44 306 LYS A N 1
ATOM 2301 C CA . LYS A 1 306 ? -22.523 8.417 43.642 1.00 94.44 306 LYS A CA 1
ATOM 2302 C C . LYS A 1 306 ? -23.842 8.874 44.253 1.00 94.44 306 LYS A C 1
ATOM 2304 O O . LYS A 1 306 ? -24.830 8.148 44.226 1.00 94.44 306 LYS A O 1
ATOM 2309 N N . VAL A 1 307 ? -23.878 10.124 44.699 1.00 95.75 307 VAL A N 1
ATOM 2310 C CA . VAL A 1 307 ? -25.100 10.805 45.145 1.00 95.75 307 VAL A CA 1
ATOM 2311 C C . VAL A 1 307 ? -25.553 11.765 44.049 1.00 95.75 307 VAL A C 1
ATOM 2313 O O . VAL A 1 307 ? -24.743 12.505 43.488 1.00 95.75 307 VAL A O 1
ATOM 2316 N N . VAL A 1 308 ? -26.840 11.740 43.707 1.00 95.56 308 VAL A N 1
ATOM 2317 C CA . VAL A 1 308 ? -27.453 12.625 42.708 1.00 95.56 308 VAL A CA 1
ATOM 2318 C C . VAL A 1 308 ? -28.756 13.218 43.257 1.00 95.56 308 VAL A C 1
ATOM 2320 O O . VAL A 1 308 ? -29.330 12.671 44.195 1.00 95.56 308 VAL A O 1
ATOM 2323 N N . PRO A 1 309 ? -29.289 14.318 42.689 1.00 94.56 309 PRO A N 1
ATOM 2324 C CA . PRO A 1 309 ? -30.470 14.977 43.254 1.00 94.56 309 PRO A CA 1
ATOM 2325 C C . PRO A 1 309 ? -31.711 14.087 43.418 1.00 94.56 309 PRO A C 1
ATOM 2327 O O . PRO A 1 309 ? -32.542 14.376 44.275 1.00 94.56 309 PRO A O 1
ATOM 2330 N N . PHE A 1 310 ? -31.839 13.029 42.609 1.00 92.94 310 PHE A N 1
ATOM 2331 C CA . PHE A 1 310 ? -32.990 12.120 42.577 1.00 92.94 310 PHE A CA 1
ATOM 2332 C C . PHE A 1 310 ? -32.732 10.744 43.221 1.00 92.94 310 PHE A C 1
ATOM 2334 O O . PHE A 1 310 ? -33.596 9.871 43.140 1.00 92.94 310 PHE A O 1
ATOM 2341 N N . GLY A 1 311 ? -31.576 10.524 43.854 1.00 95.19 311 GLY A N 1
ATOM 2342 C CA . GLY A 1 311 ? -31.275 9.249 44.505 1.00 95.19 311 GLY A CA 1
ATOM 2343 C C . GLY A 1 311 ? -29.786 8.996 44.719 1.00 95.19 311 GLY A C 1
ATOM 2344 O O . GLY A 1 311 ? -28.949 9.876 44.518 1.00 95.19 311 GLY A O 1
ATOM 2345 N N . VAL A 1 312 ? -29.448 7.766 45.091 1.00 96.69 312 VAL A N 1
ATOM 2346 C CA . VAL A 1 312 ? -28.057 7.326 45.278 1.00 96.69 312 VAL A CA 1
ATOM 2347 C C . VAL A 1 312 ? -27.787 6.054 44.489 1.00 96.69 312 VAL A C 1
ATOM 2349 O O . VAL A 1 312 ? -28.628 5.159 44.415 1.00 96.69 312 VAL A O 1
ATOM 2352 N N . PHE A 1 313 ? -26.608 5.988 43.880 1.00 96.69 313 PHE A N 1
ATOM 2353 C CA . PHE A 1 313 ? -26.101 4.786 43.239 1.00 96.69 313 PHE A CA 1
ATOM 2354 C C . PHE A 1 313 ? -25.317 3.973 44.262 1.00 96.69 313 PHE A C 1
ATOM 2356 O O . PHE A 1 313 ? -24.391 4.489 44.887 1.00 96.69 313 PHE A O 1
ATOM 2363 N N . VAL A 1 314 ? -25.700 2.712 44.420 1.00 96.12 314 VAL A N 1
ATOM 2364 C CA . VAL A 1 314 ? -25.076 1.739 45.319 1.00 96.12 314 VAL A CA 1
ATOM 2365 C C . VAL A 1 314 ? -24.437 0.652 44.470 1.00 96.12 314 VAL A C 1
ATOM 2367 O O . VAL A 1 314 ? -25.066 0.136 43.542 1.00 96.12 314 VAL A O 1
ATOM 2370 N N . GLN A 1 315 ? -23.191 0.294 44.768 1.00 95.06 315 GLN A N 1
ATOM 2371 C CA . GLN A 1 315 ? -22.537 -0.822 44.097 1.00 95.06 315 GLN A CA 1
ATOM 2372 C C . GLN A 1 315 ? -23.177 -2.144 44.539 1.00 95.06 315 GLN A C 1
ATOM 2374 O O . GLN A 1 315 ? -23.148 -2.493 45.715 1.00 95.06 315 GLN A O 1
ATOM 2379 N N . VAL A 1 316 ? -23.747 -2.893 43.593 1.00 94.69 316 VAL A N 1
ATOM 2380 C CA . VAL A 1 316 ? -24.435 -4.174 43.865 1.00 94.69 316 VAL A CA 1
ATOM 2381 C C . VAL A 1 316 ? -23.639 -5.395 43.402 1.00 94.69 316 VAL A C 1
ATOM 2383 O O . VAL A 1 316 ? -23.905 -6.514 43.846 1.00 94.69 316 VAL A O 1
ATOM 2386 N N . ALA A 1 317 ? -22.657 -5.177 42.526 1.00 91.31 317 ALA A N 1
ATOM 2387 C CA . ALA A 1 317 ? -21.607 -6.114 42.144 1.00 91.31 317 ALA A CA 1
ATOM 2388 C C . ALA A 1 317 ? -20.426 -5.340 41.529 1.00 91.31 317 ALA A C 1
ATOM 2390 O O . ALA A 1 317 ? -20.502 -4.126 41.325 1.00 91.31 317 ALA A O 1
ATOM 2391 N N . ASP A 1 318 ? -19.324 -6.025 41.224 1.00 86.00 318 ASP A N 1
ATOM 2392 C CA . ASP A 1 318 ? -18.201 -5.395 40.527 1.00 86.00 318 ASP A CA 1
ATOM 2393 C C . ASP A 1 318 ? -18.643 -4.843 39.158 1.00 86.00 318 ASP A C 1
ATOM 2395 O O . ASP A 1 318 ? -19.258 -5.551 38.361 1.00 86.00 318 ASP A O 1
ATOM 2399 N N . GLY A 1 319 ? -18.402 -3.551 38.927 1.00 84.75 319 GLY A N 1
ATOM 2400 C CA . GLY A 1 319 ? -18.851 -2.835 37.726 1.00 84.75 319 GLY A CA 1
ATOM 2401 C C . GLY A 1 319 ? -20.370 -2.637 37.574 1.00 84.75 319 GLY A C 1
ATOM 2402 O O . GLY A 1 319 ? -20.807 -2.209 36.504 1.00 84.75 319 GLY A O 1
ATOM 2403 N N . VAL A 1 320 ? -21.191 -2.926 38.595 1.00 91.19 320 VAL A N 1
ATOM 2404 C CA . VAL A 1 320 ? -22.661 -2.820 38.517 1.00 91.19 320 VAL A CA 1
ATOM 2405 C C . VAL A 1 320 ? -23.221 -1.964 39.653 1.00 91.19 320 VAL A C 1
ATOM 2407 O O . VAL A 1 320 ? -23.008 -2.249 40.832 1.00 91.19 320 VAL A O 1
ATOM 2410 N N . GLU A 1 321 ? -24.000 -0.945 39.289 1.00 94.31 321 GLU A N 1
ATOM 2411 C CA . GLU A 1 321 ? -24.640 -0.010 40.218 1.00 94.31 321 GLU A CA 1
ATOM 2412 C C . GLU A 1 321 ? -26.171 -0.116 40.140 1.00 94.31 321 GLU A C 1
ATOM 2414 O O . GLU A 1 321 ? -26.757 -0.200 39.055 1.00 94.31 321 GLU A O 1
ATOM 2419 N N . GLY A 1 322 ? -26.821 -0.090 41.303 1.00 95.19 322 GLY A N 1
ATOM 2420 C CA . GLY A 1 322 ? -28.265 0.057 41.453 1.00 95.19 322 GLY A CA 1
ATOM 2421 C C . GLY A 1 322 ? -28.620 1.456 41.950 1.00 95.19 322 GLY A C 1
ATOM 2422 O O . GLY A 1 322 ? -27.901 2.020 42.767 1.00 95.19 322 GLY A O 1
ATOM 2423 N N . LEU A 1 323 ? -29.726 2.018 41.464 1.00 96.69 323 LEU A N 1
ATOM 2424 C CA . LEU A 1 323 ? -30.253 3.302 41.924 1.00 96.69 323 LEU A CA 1
ATOM 2425 C C . LEU A 1 323 ? -31.333 3.082 42.988 1.00 96.69 323 LEU A C 1
ATOM 2427 O O . LEU A 1 323 ? -32.374 2.498 42.675 1.00 96.69 323 LEU A O 1
ATOM 2431 N N . VAL A 1 324 ? -31.105 3.618 44.187 1.00 96.44 324 VAL A N 1
ATOM 2432 C CA . VAL A 1 324 ? -32.148 3.836 45.201 1.00 96.44 324 VAL A CA 1
ATOM 2433 C C . VAL A 1 324 ? -32.760 5.213 44.953 1.00 96.44 324 VAL A C 1
ATOM 2435 O O . VAL A 1 324 ? -32.029 6.198 44.801 1.00 96.44 324 VAL A O 1
ATOM 2438 N N . GLN A 1 325 ? -34.089 5.298 44.871 1.00 95.69 325 GLN A N 1
ATOM 2439 C CA . GLN A 1 325 ? -34.770 6.579 44.661 1.00 95.69 325 GLN A CA 1
ATOM 2440 C C . GLN A 1 325 ? -34.742 7.434 45.924 1.00 95.69 325 GLN A C 1
ATOM 2442 O O . GLN A 1 325 ? -34.766 6.920 47.036 1.00 95.69 325 GLN A O 1
ATOM 2447 N N . ARG A 1 326 ? -34.732 8.759 45.752 1.00 93.12 326 ARG A N 1
ATOM 2448 C CA . ARG A 1 326 ? -34.675 9.703 46.875 1.00 93.12 326 ARG A CA 1
ATOM 2449 C C . ARG A 1 326 ? -35.788 9.510 47.905 1.00 93.12 326 ARG A C 1
ATOM 2451 O O . ARG A 1 326 ? -35.515 9.651 49.090 1.00 93.12 326 ARG A O 1
ATOM 2458 N N . ASP A 1 327 ? -36.994 9.178 47.460 1.00 93.06 327 ASP A N 1
ATOM 2459 C CA . ASP A 1 327 ? -38.159 9.018 48.340 1.00 93.06 327 ASP A CA 1
ATOM 2460 C C . ASP A 1 327 ? -38.041 7.800 49.272 1.00 93.06 327 ASP A C 1
ATOM 2462 O O . ASP A 1 327 ? -38.745 7.718 50.275 1.00 93.06 327 ASP A O 1
ATOM 2466 N N . GLU A 1 328 ? -37.130 6.873 48.966 1.00 89.88 328 GLU A N 1
ATOM 2467 C CA . GLU A 1 328 ? -36.854 5.679 49.767 1.00 89.88 328 GLU A CA 1
ATOM 2468 C C . GLU A 1 328 ? -35.671 5.875 50.726 1.00 89.88 328 GLU A C 1
ATOM 2470 O O . GLU A 1 328 ? -35.437 5.030 51.584 1.00 89.88 328 GLU A O 1
ATOM 2475 N N . LEU A 1 329 ? -34.907 6.968 50.603 1.00 91.38 329 LEU A N 1
ATOM 2476 C CA . LEU A 1 329 ? -33.709 7.181 51.412 1.00 91.38 329 LEU A CA 1
ATOM 2477 C C . LEU A 1 329 ? -34.042 7.659 52.821 1.00 91.38 329 LEU A C 1
ATOM 2479 O O . LEU A 1 329 ? -34.776 8.625 53.025 1.00 91.38 329 LEU A O 1
ATOM 2483 N N . VAL A 1 330 ? -33.403 7.025 53.803 1.00 84.94 330 VAL A N 1
ATOM 2484 C CA . VAL A 1 330 ? -33.406 7.480 55.192 1.00 84.94 330 VAL A CA 1
ATOM 2485 C C . VAL A 1 330 ? -32.121 8.264 55.450 1.00 84.94 330 VAL A C 1
ATOM 2487 O O . VAL A 1 330 ? -31.025 7.709 55.417 1.00 84.94 330 VAL A O 1
ATOM 2490 N N . GLY A 1 331 ? -32.257 9.561 55.725 1.00 87.06 331 GLY A N 1
ATOM 2491 C CA . GLY A 1 331 ? -31.119 10.458 55.941 1.00 87.06 331 GLY A CA 1
ATOM 2492 C C . GLY A 1 331 ? -30.490 10.960 54.638 1.00 87.06 331 GLY A C 1
ATOM 2493 O O . GLY A 1 331 ? -31.154 11.031 53.607 1.00 87.06 331 GLY A O 1
ATOM 2494 N N . ASP A 1 332 ? -29.213 11.344 54.701 1.00 90.75 332 ASP A N 1
ATOM 2495 C CA . ASP A 1 332 ? -28.457 11.893 53.565 1.00 90.75 332 ASP A CA 1
ATOM 2496 C C . ASP A 1 332 ? -27.163 11.084 53.353 1.00 90.75 332 ASP A C 1
ATOM 2498 O O . ASP A 1 332 ? -26.104 11.473 53.862 1.00 90.75 332 ASP A O 1
ATOM 2502 N N . PRO A 1 333 ? -27.250 9.910 52.688 1.00 93.56 333 PRO A N 1
ATOM 2503 C CA . PRO A 1 333 ? -26.102 9.036 52.468 1.00 93.56 333 PRO A CA 1
ATOM 2504 C C . PRO A 1 333 ? -25.016 9.722 51.643 1.00 93.56 333 PRO A C 1
ATOM 2506 O O . PRO A 1 333 ? -25.293 10.434 50.676 1.00 93.56 333 PRO A O 1
ATOM 2509 N N . ARG A 1 334 ? -23.760 9.469 51.998 1.00 95.69 334 ARG A N 1
ATOM 2510 C CA . ARG A 1 334 ? -22.572 10.025 51.350 1.00 95.69 334 ARG A CA 1
ATOM 2511 C C . ARG A 1 334 ? -21.846 8.954 50.552 1.00 95.69 334 ARG A C 1
ATOM 2513 O O . ARG A 1 334 ? -21.977 7.763 50.810 1.00 95.69 334 ARG A O 1
ATOM 2520 N N . VAL A 1 335 ? -21.051 9.385 49.573 1.00 96.31 335 VAL A N 1
ATOM 2521 C CA . VAL A 1 335 ? -20.173 8.473 48.824 1.00 96.31 335 VAL A CA 1
ATOM 2522 C C . VAL A 1 335 ? -19.263 7.729 49.806 1.00 96.31 335 VAL A C 1
ATOM 2524 O O . VAL A 1 335 ? -18.594 8.361 50.621 1.00 96.31 335 VAL A O 1
ATOM 2527 N N . GLY A 1 336 ? -19.250 6.400 49.707 1.00 94.38 336 GLY A N 1
ATOM 2528 C CA . GLY A 1 336 ? -18.538 5.493 50.607 1.00 94.38 336 GLY A CA 1
ATOM 2529 C C . GLY A 1 336 ? -19.401 4.858 51.702 1.00 94.38 336 GLY A C 1
ATOM 2530 O O . GLY A 1 336 ? -18.971 3.857 52.268 1.00 94.38 336 GLY A O 1
ATOM 2531 N N . ASP A 1 337 ? -20.605 5.373 51.978 1.00 96.12 337 ASP A N 1
ATOM 2532 C CA . ASP A 1 337 ? -21.501 4.775 52.975 1.00 96.12 337 ASP A CA 1
ATOM 2533 C C . ASP A 1 337 ? -21.993 3.398 52.513 1.00 96.12 337 ASP A C 1
ATOM 2535 O O . ASP A 1 337 ? -22.374 3.216 51.360 1.00 96.12 337 ASP A O 1
ATOM 2539 N N . GLU A 1 338 ? -22.014 2.423 53.419 1.00 96.19 338 GLU A N 1
ATOM 2540 C CA . GLU A 1 338 ? -22.473 1.060 53.134 1.00 96.19 338 GLU A CA 1
ATOM 2541 C C . GLU A 1 338 ? -23.995 0.955 53.256 1.00 96.19 338 GLU A C 1
ATOM 2543 O O . GLU A 1 338 ? -24.545 1.142 54.344 1.00 96.19 338 GLU A O 1
ATOM 2548 N N . LEU A 1 339 ? -24.671 0.588 52.164 1.00 95.62 339 LEU A N 1
ATOM 2549 C CA . LEU A 1 339 ? -26.117 0.366 52.136 1.00 95.62 339 LEU A CA 1
ATOM 2550 C C . LEU A 1 339 ? -26.441 -1.094 51.815 1.00 95.62 339 LEU A C 1
ATOM 2552 O O . LEU A 1 339 ? -25.762 -1.747 51.022 1.00 95.62 339 LEU A O 1
ATOM 2556 N N . THR A 1 340 ? -27.505 -1.601 52.441 1.00 96.19 340 THR A N 1
ATOM 2557 C CA . THR A 1 340 ? -28.091 -2.906 52.116 1.00 96.19 340 THR A CA 1
ATOM 2558 C C . THR A 1 340 ? -29.360 -2.670 51.316 1.00 96.19 340 THR A C 1
ATOM 2560 O O . THR A 1 340 ? -30.236 -1.923 51.748 1.00 96.19 340 THR A O 1
ATOM 2563 N N . VAL A 1 341 ? -29.422 -3.258 50.127 1.00 96.50 341 VAL A N 1
ATOM 2564 C CA . VAL A 1 341 ? -30.461 -2.980 49.143 1.00 96.50 341 VAL A CA 1
ATOM 2565 C C . VAL A 1 341 ? -30.971 -4.255 48.483 1.00 96.50 341 VAL A C 1
ATOM 2567 O O . VAL A 1 341 ? -30.200 -5.179 48.242 1.00 96.50 341 VAL A O 1
ATOM 2570 N N . GLU A 1 342 ? -32.252 -4.306 48.140 1.00 96.88 342 GLU A N 1
ATOM 2571 C CA . GLU A 1 342 ? -32.859 -5.387 47.363 1.00 96.88 342 GLU A CA 1
ATOM 2572 C C . GLU A 1 342 ? -33.090 -4.944 45.917 1.00 96.88 342 GLU A C 1
ATOM 2574 O O . GLU A 1 342 ? -33.582 -3.847 45.657 1.00 96.88 342 GLU A O 1
ATOM 2579 N N . VAL A 1 343 ? -32.749 -5.797 44.951 1.00 96.75 343 VAL A N 1
ATOM 2580 C CA . VAL A 1 343 ? -32.959 -5.528 43.522 1.00 96.75 343 VAL A CA 1
ATOM 2581 C C . VAL A 1 343 ? -34.431 -5.697 43.147 1.00 96.75 343 VAL A C 1
ATOM 2583 O O . VAL A 1 343 ? -34.927 -6.815 43.024 1.00 96.75 343 VAL A O 1
ATOM 2586 N N . THR A 1 344 ? -35.114 -4.588 42.869 1.00 95.75 344 THR A N 1
ATOM 2587 C CA . THR A 1 344 ? -36.553 -4.574 42.557 1.00 95.75 344 THR A CA 1
ATOM 2588 C C . THR A 1 344 ? -36.845 -4.582 41.064 1.00 95.75 344 THR A C 1
ATOM 2590 O O . THR A 1 344 ? -37.872 -5.105 40.633 1.00 95.75 344 THR A O 1
ATOM 2593 N N . GLN A 1 345 ? -35.955 -4.016 40.243 1.00 94.50 345 GLN A N 1
ATOM 2594 C CA . GLN A 1 345 ? -36.157 -3.961 38.799 1.00 94.50 345 GLN A CA 1
ATOM 2595 C C . GLN A 1 345 ? -34.833 -3.922 38.036 1.00 94.50 345 GLN A C 1
ATOM 2597 O O . GLN A 1 345 ? -33.906 -3.200 38.394 1.00 94.50 345 GLN A O 1
ATOM 2602 N N . ILE A 1 346 ? -34.770 -4.638 36.912 1.00 94.12 346 ILE A N 1
ATOM 2603 C CA . ILE A 1 346 ? -33.619 -4.637 36.005 1.00 94.12 346 ILE A CA 1
ATOM 2604 C C . ILE A 1 346 ? -34.092 -4.255 34.604 1.00 94.12 346 ILE A C 1
ATOM 2606 O O . ILE A 1 346 ? -34.990 -4.879 34.042 1.00 94.12 346 ILE A O 1
ATOM 2610 N N . ASN A 1 347 ? -33.481 -3.227 34.018 1.00 91.88 347 ASN A N 1
ATOM 2611 C CA . ASN A 1 347 ? -33.722 -2.801 32.646 1.00 91.88 347 ASN A CA 1
ATOM 2612 C C . ASN A 1 347 ? -32.411 -2.823 31.855 1.00 91.88 347 ASN A C 1
ATOM 2614 O O . ASN A 1 347 ? -31.655 -1.852 31.855 1.00 91.88 347 ASN A O 1
ATOM 2618 N N . LEU A 1 348 ? -32.164 -3.927 31.144 1.00 88.56 348 LEU A N 1
ATOM 2619 C CA . LEU A 1 348 ? -30.955 -4.104 30.333 1.00 88.56 348 LEU A CA 1
ATOM 2620 C C . LEU A 1 348 ? -30.890 -3.131 29.147 1.00 88.56 348 LEU A C 1
ATOM 2622 O O . LEU A 1 348 ? -29.815 -2.637 28.827 1.00 88.56 348 LEU A O 1
ATOM 2626 N N . ARG A 1 349 ? -32.036 -2.778 28.541 1.00 87.00 349 ARG A N 1
ATOM 2627 C CA . ARG A 1 349 ? -32.080 -1.826 27.412 1.00 87.00 349 ARG A CA 1
ATOM 2628 C C . ARG A 1 349 ? -31.630 -0.424 27.814 1.00 87.00 349 ARG A C 1
ATOM 2630 O O . ARG A 1 349 ? -30.924 0.231 27.063 1.00 87.00 349 ARG A O 1
ATOM 2637 N N . ARG A 1 350 ? -32.045 0.041 28.995 1.00 88.31 350 ARG A N 1
ATOM 2638 C CA . ARG A 1 350 ? -31.641 1.338 29.566 1.00 88.31 350 ARG A CA 1
ATOM 2639 C C . ARG A 1 350 ? -30.401 1.236 30.456 1.00 88.31 350 ARG A C 1
ATOM 2641 O O . ARG A 1 350 ? -30.059 2.220 31.101 1.00 88.31 350 ARG A O 1
ATOM 2648 N N . ARG A 1 351 ? -29.778 0.052 30.523 1.00 88.69 351 ARG A N 1
ATOM 2649 C CA . ARG A 1 351 ? -28.662 -0.288 31.416 1.00 88.69 351 ARG A CA 1
ATOM 2650 C C . ARG A 1 351 ? -28.862 0.218 32.855 1.00 88.69 351 ARG A C 1
ATOM 2652 O O . ARG A 1 351 ? -27.969 0.826 33.431 1.00 88.69 351 ARG A O 1
ATOM 2659 N N . ARG A 1 352 ? -30.056 0.005 33.424 1.00 90.88 352 ARG A N 1
ATOM 2660 C CA . ARG A 1 352 ? -30.453 0.528 34.743 1.00 90.88 352 ARG A CA 1
ATOM 2661 C C . ARG A 1 352 ? -30.947 -0.583 35.661 1.00 90.88 352 ARG A C 1
ATOM 2663 O O . ARG A 1 352 ? -31.815 -1.356 35.257 1.00 90.88 352 ARG A O 1
ATOM 2670 N N . ILE A 1 353 ? -30.468 -0.598 36.901 1.00 94.12 353 ILE A N 1
ATOM 2671 C CA . ILE A 1 353 ? -31.026 -1.398 37.994 1.00 94.12 353 ILE A CA 1
ATOM 2672 C C . ILE A 1 353 ? -31.670 -0.447 39.001 1.00 94.12 353 ILE A C 1
ATOM 2674 O O . ILE A 1 353 ? -31.070 0.560 39.373 1.00 94.12 353 ILE 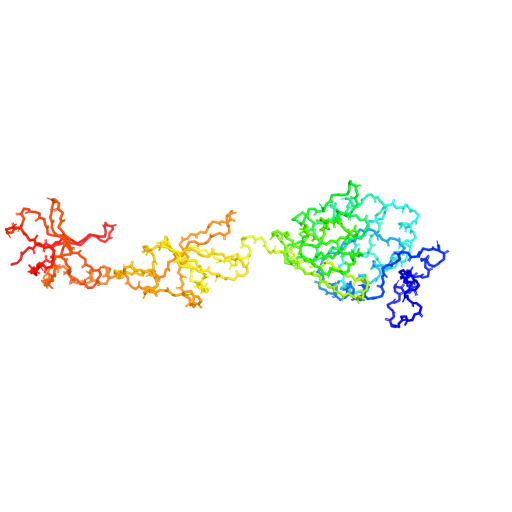A O 1
ATOM 2678 N N . SER A 1 354 ? -32.892 -0.756 39.419 1.00 94.75 354 SER A N 1
ATOM 2679 C CA . SER A 1 354 ? -33.548 -0.114 40.555 1.00 94.75 354 SER A CA 1
ATOM 2680 C C . SER A 1 354 ? -33.482 -1.051 41.750 1.00 94.75 354 SER A C 1
ATOM 2682 O O . SER A 1 354 ? -33.677 -2.262 41.611 1.00 94.75 354 SER A O 1
ATOM 2684 N N . VAL A 1 355 ? -33.166 -0.475 42.900 1.00 96.00 355 VAL A N 1
ATOM 2685 C CA . VAL A 1 355 ? -33.028 -1.174 44.172 1.00 96.00 355 VAL A CA 1
ATOM 2686 C C . VAL A 1 355 ? -33.767 -0.399 45.261 1.00 96.00 355 VAL A C 1
ATOM 2688 O O . VAL A 1 355 ? -33.878 0.819 45.152 1.00 96.00 355 VAL A O 1
ATOM 2691 N N . THR A 1 356 ? -34.243 -1.097 46.290 1.00 95.62 356 THR A N 1
ATOM 2692 C CA . THR A 1 356 ? -34.864 -0.506 47.491 1.00 95.62 356 THR A CA 1
ATOM 2693 C C . THR A 1 356 ? -34.004 -0.767 48.716 1.00 95.62 356 THR A C 1
ATOM 2695 O O . THR A 1 356 ? -33.298 -1.773 48.750 1.00 95.62 356 THR A O 1
ATOM 2698 N N . LEU A 1 357 ? -34.056 0.105 49.726 1.00 93.62 357 LEU A N 1
ATOM 2699 C CA . LEU A 1 357 ? -33.456 -0.184 51.036 1.00 93.62 357 LEU A CA 1
ATOM 2700 C C . LEU A 1 357 ? -34.168 -1.373 51.708 1.00 93.62 357 LEU A C 1
ATOM 2702 O O . LEU A 1 357 ? -35.371 -1.558 51.506 1.00 93.62 357 LEU A O 1
ATOM 2706 N N . VAL A 1 358 ? -33.413 -2.150 52.496 1.00 89.31 358 VAL A N 1
ATOM 2707 C CA . VAL A 1 358 ? -33.890 -3.289 53.311 1.00 89.31 358 VAL A CA 1
ATOM 2708 C C . VAL A 1 358 ? -33.775 -2.979 54.795 1.00 89.31 358 VAL A C 1
ATOM 2710 O O . VAL A 1 358 ? -32.728 -2.410 55.187 1.00 89.31 358 VAL A O 1
#

Solvent-accessible surface area (backbone atoms only — not comparable to full-atom values): 19248 Å² total; per-residue (Å²): 126,88,70,44,26,44,62,52,48,78,80,61,74,91,71,54,71,53,30,53,49,10,48,49,53,20,56,78,68,71,47,49,82,36,63,36,63,61,55,31,52,51,40,18,61,55,25,53,74,36,76,50,30,36,37,38,19,44,34,54,39,21,38,49,56,21,23,30,65,67,28,35,50,92,86,36,34,36,43,30,20,15,66,49,62,65,38,20,51,56,21,38,60,67,39,71,92,36,90,49,55,44,57,40,66,35,64,42,71,61,57,62,79,71,45,54,14,36,30,34,38,33,67,51,43,42,53,28,78,50,95,92,42,58,57,55,61,59,84,67,37,36,30,74,62,9,34,39,39,34,58,90,34,68,56,73,90,54,86,81,43,60,51,98,89,37,77,34,59,31,62,47,51,56,55,68,31,86,60,38,56,41,48,77,45,74,67,47,97,70,34,18,31,42,39,28,33,29,49,54,55,52,71,62,58,44,65,81,70,44,64,75,37,77,48,63,30,33,25,73,39,68,58,99,76,26,37,33,25,40,57,50,91,85,36,40,32,38,28,44,66,84,29,53,45,78,64,91,76,94,53,66,69,81,80,52,51,71,70,39,77,47,63,30,30,27,67,40,71,43,66,91,77,46,35,32,37,33,20,42,27,74,81,46,83,55,47,56,69,60,52,57,69,80,32,73,72,38,78,32,69,29,35,24,74,40,71,52,99,65,24,37,32,29,35,63,49,81,75,29,62,26,39,31,48,48,93,70,55,82,80,83,82,49,71,65,42,77,46,49,31,29,29,76,44,80,37,76,90,76,72,43,35,37,28,40,76,112

Nearest PDB structures (foldseek):
  5x7f-assembly1_A-2  TM=7.503E-01  e=7.833E-11  Mycobacterium tuberculosis H37Rv
  2k4k-assembly1_A  TM=9.215E-01  e=1.594E-07  Bacillus subtilis
  5ie8-assembly1_A  TM=8.634E-01  e=8.284E-08  Mycobacterium leprae TN
  4nng-assembly1_A  TM=7.842E-01  e=9.332E-08  Mycobacterium tuberculosis H37Rv
  4nni-assembly1_A  TM=7.423E-01  e=6.152E-08  Mycobacterium tuberculosis H37Rv

Secondary structure (DSSP, 8-state):
-PPPTTGGGTT--S--HHHHHHHHHHHHTT---PPPHHHHHHHHHHHTT-SSEEEEE--TTSHHHHHHHHHSPTT-EEEEEESSHHHHHHHHHHTTT-TTEEEEES-GGGGGGTPPEEEEEESSSSSS-STT-----HHHHEEEEEEEEEEEEPPP-SSS-EETTEE-HHHHHHHS-TTEEEEEEE-SSS-EEEEEEEPPPHHHHTTT--TT-EEEEEEEE--TT-EEEE-STT-EEEE-GGGT-SS--S-GGGT--TT-EEEEEEEEEETTTTEEEEESGGGS--HHHHHHTT-TT-EEEEEEEEEETTEEEEEEETTEEEEEEGGG--S---TT-EEEEEEEEEETTTTEEEEEE-

Sequence (358 aa):
MAISGTDAYETAVQLPPLVERALAAARDHGFPYSCRPEQGRLLYALAGGARALVGETGTGFGVGLAWLASGAGEGVRLVSVERDPERARVAAEVFADRPGVEVLTGDWRRIGEQGPYDLLVLDGGGQGKADGDHAAGVGQLLAPGGTVVLDDFTPATSWPPLFEGRLDRARRFWMDHPDLRSTELRLAPDLSAVVGTRRLPAPERLGGVEPGRIVRGRVTGTPHFGVFVDLGDGVQGYVSPVEITWRRFEAIEDVVRVGQEVTAEVLDVDAEREQVRLSLKALEPDPLSVFARGALGRICRGPVTKVVPFGVFVQVADGVEGLVQRDELVGDPRVGDELTVEVTQINLRRRRISVTLV

Mean predicted aligned error: 11.56 Å